Protein 4YOS (pdb70)

Secondary structure (DSSP, 8-state):
---HHHHHHHHHHTT--SS--HHHHHHHHTSSS-THHHHHHHHHHHHHHHHHHHTS--SSS----HHHHHHHHHHHHHHHHHHHHHHHHTSHHHHTT---HHHHT-HHHHHHHHHHHHHHHHHHTT-SS-TTHHHHHTT--HHHHTHHHHHHHHH-TTS-HHHHHHHHHHHHHHHHTGGGSTT-HHHHHHHHTTT----HHHHH---SHHHHHHHHHHHHHHHHHHGGGGTS---TTHHHHHHHHHHHHHHH-GGGGTTS-HHHHHHHHHHHHHHTSSS----THHHHHHTTSTT--HHHHHSEE-----EE-HHHHIIIIIHHHHHHHHHTT---PPP-/-------PPP--

GO terms:
  GO:1990841 promoter-specific chromatin binding (F, IDA)
  GO:0010629 negative regulation of gene expression (P, IMP)
  GO:0005515 protein binding (F, IPI)
  GO:0005654 nucleoplasm (C, TAS)
  GO:2000773 negative regulation of cellular senescence (P, IMP)
  GO:0005654 nucleoplasm (C, IDA)
  GO:0043550 regulation of lipid kinase activity (P, IDA)

Solvent-accessible surface area: 18068 Å² total

Sequence (352 aa):
EFTQSVSRLQSIVAGLKNAPSDQLINIFESCVRNPVENIMKILKGIGETFCQHYTQSTDEQPGSHIDFAVNRLKLAEILYYKILETVMVQETRRLHGMDMSVLLEQDIFHRSLMACCLEIVLFAYSSPRTFPWIIEVLNLQPFYFYKVIEVVIRSEEGLSRDMVKHLNSIEEQILESLAWSHDSALWEALQVSANKVPTCEEVIFRTGSLALFYRKVYHLASVRLRDLCLKLDVSNELRRKIWTCFEFTLVHCPDLMKDRHLDQLLLCAFYIMAKVTKEERTFQEIMKSYRNQPQANSHVYRSVLLKSEERGDLIKFYNTIYVGRVKSFALKYDPLSPFPSLLSFEKLDRAP

Organism: Homo sapiens (NCBI:txid9606)

Nearest PDB structures (foldseek):
  4yos-assembly1_A  TM=1.003E+00  e=3.847E-49  Homo sapiens
  4yoo-assembly1_A  TM=9.916E-01  e=2.872E-44  Homo sapiens
  7smc-assembly1_A  TM=9.946E-01  e=5.292E-44  Homo sapiens
  7smc-assembly2_C  TM=9.948E-01  e=4.119E-43  Homo sapiens
  3pom-assembly1_A  TM=9.099E-01  e=8.186E-21  Homo sapiens

CATH classification: 1.10.472.10 (+1 more: 1.10.472.10)

Structure (mmCIF, N/CA/C/O backbone):
data_4YOS
#
_entry.id   4YOS
#
_cell.length_a   75.430
_cell.length_b   101.060
_cell.length_c   140.685
_cell.angle_alpha   90.00
_cell.angle_beta   90.00
_cell.angle_gamma   90.00
#
_symmetry.space_group_name_H-M   'C 2 2 21'
#
loop_
_entity.id
_entity.type
_entity.pdbx_description
1 polymer 'Retinoblastoma-like protein 1,Retinoblastoma-like protein 1'
2 polymer 'Protein lin-52 homolog'
3 non-polymer 'SULFATE ION'
4 non-polymer 1,2-ETHANEDIOL
5 water water
#
loop_
_atom_site.group_PDB
_atom_site.id
_atom_site.type_symbol
_atom_site.label_atom_id
_atom_site.label_alt_id
_atom_site.label_comp_id
_atom_site.label_asym_id
_atom_site.label_entity_id
_atom_site.label_seq_id
_atom_site.pdbx_PDB_ins_code
_atom_site.Cartn_x
_atom_site.Cartn_y
_atom_site.Cartn_z
_atom_site.occupancy
_atom_site.B_iso_or_equiv
_atom_site.auth_seq_id
_atom_site.auth_comp_id
_atom_site.auth_asym_id
_atom_site.auth_atom_id
_atom_site.pdbx_PDB_model_num
ATOM 1 N N . GLU A 1 2 ? 19.774 144.235 -1.225 1.00 77.87 389 GLU A N 1
ATOM 2 C CA . GLU A 1 2 ? 18.435 143.719 -1.482 1.00 77.92 389 GLU A CA 1
ATOM 3 C C . GLU A 1 2 ? 18.441 142.188 -1.506 1.00 64.33 389 GLU A C 1
ATOM 4 O O . GLU A 1 2 ? 17.400 141.557 -1.645 1.00 62.69 389 GLU A O 1
ATOM 10 N N . PHE A 1 3 ? 19.626 141.599 -1.389 1.00 59.06 390 PHE A N 1
ATOM 11 C CA . PHE A 1 3 ? 19.750 140.158 -1.224 1.00 52.45 390 PHE A CA 1
ATOM 12 C C . PHE A 1 3 ? 19.510 139.770 0.229 1.00 53.93 390 PHE A C 1
ATOM 13 O O . PHE A 1 3 ? 19.706 140.584 1.132 1.00 61.70 390 PHE A O 1
ATOM 21 N N . THR A 1 4 ? 19.075 138.534 0.456 1.00 46.24 391 THR A N 1
ATOM 22 C CA . THR A 1 4 ? 18.932 138.029 1.816 1.00 46.39 391 THR A CA 1
ATOM 23 C C . THR A 1 4 ? 20.315 137.862 2.435 1.00 53.03 391 THR A C 1
ATOM 24 O O . THR A 1 4 ? 21.309 137.739 1.716 1.00 43.91 391 THR A O 1
ATOM 28 N N . GLN A 1 5 ? 20.377 137.864 3.765 1.00 56.36 392 GLN A N 1
ATOM 29 C CA . GLN A 1 5 ? 21.654 137.747 4.468 1.00 50.50 392 GLN A CA 1
ATOM 30 C C . GLN A 1 5 ? 22.422 136.501 4.054 1.00 49.66 392 GLN A C 1
ATOM 31 O O . GLN A 1 5 ? 23.625 136.566 3.802 1.00 54.80 392 GLN A O 1
ATOM 37 N N . SER A 1 6 ? 21.731 135.370 3.971 1.00 41.55 393 SER A N 1
ATOM 38 C CA . SER A 1 6 ? 22.395 134.124 3.610 1.00 39.73 393 SER A CA 1
ATOM 39 C C . SER A 1 6 ? 22.894 134.155 2.170 1.00 39.86 393 SER A C 1
ATOM 40 O O . SER A 1 6 ? 23.950 133.609 1.865 1.00 36.45 393 SER A O 1
ATOM 43 N N . VAL A 1 7 ? 22.144 134.797 1.281 1.00 44.11 394 VAL A N 1
ATOM 44 C CA . VAL A 1 7 ? 22.567 134.841 -0.113 1.00 44.37 394 VAL A CA 1
ATOM 45 C C . VAL A 1 7 ? 23.696 135.853 -0.270 1.00 47.71 394 VAL A C 1
ATOM 46 O O . VAL A 1 7 ? 24.646 135.620 -1.013 1.00 36.69 394 VAL A O 1
ATOM 50 N N . SER A 1 8 ? 23.604 136.964 0.452 1.00 47.54 395 SER A N 1
ATOM 51 C CA . SER A 1 8 ? 24.675 137.948 0.452 1.00 43.94 395 SER A CA 1
ATOM 52 C C . SER A 1 8 ? 25.968 137.328 0.977 1.00 47.10 395 SER A C 1
ATOM 53 O O . SER A 1 8 ? 27.031 137.489 0.379 1.00 39.76 395 SER A O 1
ATOM 56 N N . ARG A 1 9 ? 25.864 136.604 2.089 1.00 45.22 396 ARG A N 1
ATOM 57 C CA . ARG A 1 9 ? 27.018 135.956 2.688 1.00 38.68 396 ARG A CA 1
ATOM 58 C C . ARG A 1 9 ? 27.662 134.984 1.709 1.00 46.43 396 ARG A C 1
ATOM 59 O O . ARG A 1 9 ? 28.884 134.855 1.657 1.00 46.95 396 ARG A O 1
ATOM 67 N N . LEU A 1 10 ? 26.830 134.316 0.922 1.00 35.19 397 LEU A N 1
ATOM 68 C CA . LEU A 1 10 ? 27.321 133.360 -0.055 1.00 35.39 397 LEU A CA 1
ATOM 69 C C . LEU A 1 10 ? 28.080 134.075 -1.165 1.00 38.45 397 LEU A C 1
ATOM 70 O O . LEU A 1 10 ? 29.054 133.542 -1.703 1.00 41.49 397 LEU A O 1
ATOM 75 N N . GLN A 1 11 ? 27.628 135.280 -1.500 1.00 40.69 398 GLN A N 1
ATOM 76 C CA . GLN A 1 11 ? 28.300 136.116 -2.488 1.00 42.10 398 GLN A CA 1
ATOM 77 C C . GLN A 1 11 ? 29.710 136.492 -2.037 1.00 48.80 398 GLN A C 1
ATOM 78 O O . GLN A 1 11 ? 30.660 136.410 -2.816 1.00 48.13 398 GLN A O 1
ATOM 84 N N . SER A 1 12 ? 29.827 136.933 -0.785 1.00 49.86 399 SER A N 1
ATOM 85 C CA . SER A 1 12 ? 31.106 137.353 -0.224 1.00 48.58 399 SER A CA 1
ATOM 86 C C . SER A 1 12 ? 32.080 136.191 -0.168 1.00 47.24 399 SER A C 1
ATOM 87 O O . SER A 1 12 ? 33.286 136.379 -0.293 1.00 51.27 399 SER A O 1
ATOM 90 N N . ILE A 1 13 ? 31.550 134.988 0.017 1.00 42.76 400 ILE A N 1
ATOM 91 C CA . ILE A 1 13 ? 32.394 133.814 0.163 1.00 39.63 400 ILE A CA 1
ATOM 92 C C . ILE A 1 13 ? 33.021 133.399 -1.166 1.00 44.07 400 ILE A C 1
ATOM 93 O O . ILE A 1 13 ? 34.220 133.132 -1.238 1.00 44.03 400 ILE A O 1
ATOM 98 N N . VAL A 1 14 ? 32.217 133.360 -2.222 1.00 41.34 401 VAL A N 1
ATOM 99 C CA . VAL A 1 14 ? 32.705 132.881 -3.513 1.00 38.44 401 VAL A CA 1
ATOM 100 C C . VAL A 1 14 ? 33.274 134.000 -4.383 1.00 43.18 401 VAL A C 1
ATOM 101 O O . VAL A 1 14 ? 33.687 133.752 -5.514 1.00 45.42 401 VAL A O 1
ATOM 105 N N . ALA A 1 15 ? 33.288 135.225 -3.857 1.00 40.79 402 ALA A N 1
ATOM 106 C CA . ALA A 1 15 ? 33.684 136.399 -4.630 1.00 36.53 402 ALA A CA 1
ATOM 107 C C . ALA A 1 15 ? 35.113 136.277 -5.164 1.00 57.85 402 ALA A C 1
ATOM 108 O O . ALA A 1 15 ? 36.055 136.024 -4.410 1.00 46.50 402 ALA A O 1
ATOM 110 N N . GLY A 1 16 ? 35.261 136.460 -6.472 1.00 51.70 403 GLY A N 1
ATOM 111 C CA . GLY A 1 16 ? 36.556 136.374 -7.117 1.00 40.95 403 GLY A CA 1
ATOM 112 C C . GLY A 1 16 ? 37.061 134.957 -7.345 1.00 48.86 403 GLY A C 1
ATOM 113 O O . GLY A 1 16 ? 38.127 134.771 -7.928 1.00 47.62 403 GLY A O 1
ATOM 114 N N . LEU A 1 17 ? 36.305 133.957 -6.894 1.00 47.38 404 LEU A N 1
ATOM 115 C CA . LEU A 1 17 ? 36.707 132.565 -7.087 1.00 45.96 404 LEU A CA 1
ATOM 116 C C . LEU A 1 17 ? 36.044 131.946 -8.307 1.00 50.06 404 LEU A C 1
ATOM 117 O O . LEU A 1 17 ? 35.167 132.548 -8.914 1.00 55.29 404 LEU A O 1
ATOM 122 N N . LYS A 1 18 ? 36.436 130.722 -8.639 1.00 52.30 405 LYS A N 1
ATOM 123 C CA . LYS A 1 18 ? 35.908 130.063 -9.825 1.00 51.91 405 LYS A CA 1
ATOM 124 C C . LYS A 1 18 ? 35.640 128.589 -9.595 1.00 46.21 405 LYS A C 1
ATOM 125 O O . LYS A 1 18 ? 36.077 128.011 -8.598 1.00 45.56 405 LYS A O 1
ATOM 131 N N . ASN A 1 19 ? 34.937 127.986 -10.550 1.00 43.07 406 ASN A N 1
ATOM 132 C CA . ASN A 1 19 ? 34.418 126.625 -10.418 1.00 58.69 406 ASN A CA 1
ATOM 133 C C . ASN A 1 19 ? 35.458 125.608 -10.870 1.00 55.39 406 ASN A C 1
ATOM 134 O O . ASN A 1 19 ? 35.148 124.447 -11.126 1.00 63.76 406 ASN A O 1
ATOM 139 N N . ALA A 1 20 ? 36.680 126.095 -11.033 1.00 48.05 407 ALA A N 1
ATOM 140 C CA . ALA A 1 20 ? 37.848 125.265 -11.290 1.00 44.60 407 ALA A CA 1
ATOM 141 C C . ALA A 1 20 ? 38.785 125.321 -10.076 1.00 44.75 407 ALA A C 1
ATOM 142 O O . ALA A 1 20 ? 38.692 126.235 -9.258 1.00 43.25 407 ALA A O 1
ATOM 144 N N . PRO A 1 21 ? 39.649 124.309 -9.912 1.00 44.53 408 PRO A N 1
ATOM 145 C CA . PRO A 1 21 ? 40.616 124.389 -8.812 1.00 40.11 408 PRO A CA 1
ATOM 146 C C . PRO A 1 21 ? 41.601 125.540 -9.008 1.00 39.96 408 PRO A C 1
ATOM 147 O O . PRO A 1 21 ? 41.986 125.812 -10.141 1.00 33.49 408 PRO A O 1
ATOM 151 N N . SER A 1 22 ? 41.999 126.203 -7.926 1.00 35.54 409 SER A N 1
ATOM 152 C CA . SER A 1 22 ? 42.962 127.294 -8.019 1.00 44.78 409 SER A CA 1
ATOM 153 C C . SER A 1 22 ? 44.367 126.776 -8.314 1.00 42.81 409 SER A C 1
ATOM 154 O O . SER A 1 22 ? 44.603 125.570 -8.340 1.00 36.94 409 SER A O 1
ATOM 157 N N . ASP A 1 23 ? 45.303 127.697 -8.500 1.00 41.16 410 ASP A N 1
ATOM 158 C CA . ASP A 1 23 ? 46.676 127.332 -8.815 1.00 42.62 410 ASP A CA 1
ATOM 159 C C . ASP A 1 23 ? 47.348 126.622 -7.640 1.00 47.39 410 ASP A C 1
ATOM 160 O O . ASP A 1 23 ? 48.165 125.723 -7.837 1.00 44.47 410 ASP A O 1
ATOM 165 N N . GLN A 1 24 ? 46.995 127.018 -6.420 1.00 34.02 411 GLN A N 1
ATOM 166 C CA . GLN A 1 24 ? 47.532 126.366 -5.233 1.00 40.86 411 GLN A CA 1
ATOM 167 C C . GLN A 1 24 ? 47.023 124.933 -5.130 1.00 44.71 411 GLN A C 1
ATOM 168 O O . GLN A 1 24 ? 47.785 124.020 -4.809 1.00 49.46 411 GLN A O 1
ATOM 174 N N . LEU A 1 25 ? 45.733 124.742 -5.405 1.00 37.87 412 LEU A N 1
ATOM 175 C CA . LEU A 1 25 ? 45.127 123.419 -5.345 1.00 34.76 412 LEU A CA 1
ATOM 176 C C . LEU A 1 25 ? 45.732 122.499 -6.403 1.00 29.81 412 LEU A C 1
ATOM 177 O O . LEU A 1 25 ? 46.034 121.335 -6.132 1.00 43.29 412 LEU A O 1
ATOM 182 N N . ILE A 1 26 ? 45.900 123.029 -7.609 1.00 40.81 413 ILE A N 1
ATOM 183 C CA . ILE A 1 26 ? 46.524 122.291 -8.700 1.00 42.75 413 ILE A CA 1
ATOM 184 C C . ILE A 1 26 ? 47.941 121.838 -8.330 1.00 50.20 413 ILE A C 1
ATOM 185 O O . ILE A 1 26 ? 48.327 120.695 -8.610 1.00 47.57 413 ILE A O 1
ATOM 190 N N . ASN A 1 27 ? 48.704 122.723 -7.691 1.00 45.31 414 ASN A N 1
ATOM 191 C CA . ASN A 1 27 ? 50.036 122.362 -7.215 1.00 49.04 414 ASN A CA 1
ATOM 192 C C . ASN A 1 27 ? 49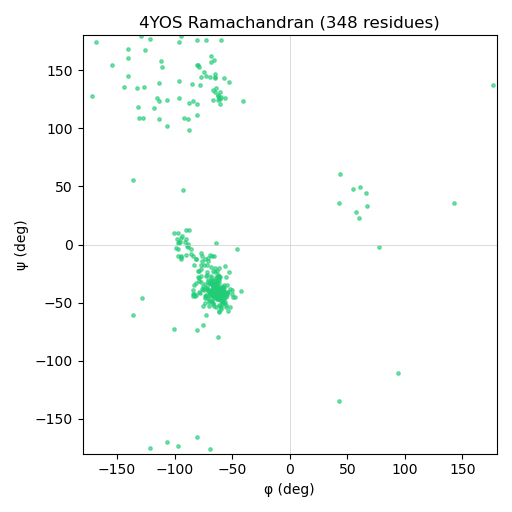.959 121.219 -6.216 1.00 43.74 414 ASN A C 1
ATOM 193 O O . ASN A 1 27 ? 50.812 120.333 -6.201 1.00 40.28 414 ASN A O 1
ATOM 198 N N . ILE A 1 28 ? 48.924 121.241 -5.384 1.00 33.16 415 ILE A N 1
ATOM 199 C CA . ILE A 1 28 ? 48.777 120.213 -4.371 1.00 39.08 415 ILE A CA 1
ATOM 200 C C . ILE A 1 28 ? 48.359 118.894 -5.027 1.00 42.95 415 ILE A C 1
ATOM 201 O O . ILE A 1 28 ? 48.843 117.826 -4.647 1.00 42.61 415 ILE A O 1
ATOM 206 N N . PHE A 1 29 ? 47.505 118.978 -6.045 1.00 33.05 416 PHE A N 1
ATOM 207 C CA . PHE A 1 29 ? 47.137 117.803 -6.833 1.00 33.73 416 PHE A CA 1
ATOM 208 C C . PHE A 1 29 ? 48.367 117.196 -7.514 1.00 42.51 416 PHE A C 1
ATOM 209 O O . PHE A 1 29 ? 48.559 115.981 -7.507 1.00 43.10 416 PHE A O 1
ATOM 217 N N . GLU A 1 30 ? 49.202 118.049 -8.097 1.00 48.54 417 GLU A N 1
ATOM 218 C CA . GLU A 1 30 ? 50.330 117.576 -8.895 1.00 48.04 417 GLU A CA 1
ATOM 219 C C . GLU A 1 30 ? 51.488 117.062 -8.045 1.00 43.08 417 GLU A C 1
ATOM 220 O O . GLU A 1 30 ? 52.364 116.379 -8.553 1.00 48.03 417 GLU A O 1
ATOM 226 N N . SER A 1 31 ? 51.475 117.366 -6.752 1.00 43.59 418 SER A N 1
ATOM 227 C CA . SER A 1 31 ? 52.496 116.862 -5.835 1.00 44.13 418 SER A CA 1
ATOM 228 C C . SER A 1 31 ? 52.183 115.435 -5.394 1.00 51.25 418 SER A C 1
ATOM 229 O O . SER A 1 31 ? 53.023 114.758 -4.808 1.00 64.57 418 SER A O 1
ATOM 232 N N . CYS A 1 32 ? 50.963 114.991 -5.674 1.00 50.74 419 CYS A N 1
ATOM 233 C CA . CYS A 1 32 ? 50.540 113.630 -5.380 1.00 42.38 419 CYS A CA 1
ATOM 234 C C . CYS A 1 32 ? 51.089 112.655 -6.411 1.00 45.94 419 CYS A C 1
ATOM 235 O O . CYS A 1 32 ? 51.080 112.940 -7.611 1.00 47.89 419 CYS A O 1
ATOM 238 N N . VAL A 1 33 ? 51.571 111.508 -5.938 1.00 46.32 420 VAL A N 1
ATOM 239 C CA . VAL A 1 33 ? 52.009 110.431 -6.820 1.00 45.83 420 VAL A CA 1
ATOM 240 C C . VAL A 1 33 ? 50.847 110.022 -7.724 1.00 48.62 420 VAL A C 1
ATOM 241 O O . VAL A 1 33 ? 51.028 109.750 -8.912 1.00 46.12 420 VAL A O 1
ATOM 245 N N . ARG A 1 34 ? 49.645 110.005 -7.159 1.00 48.46 421 ARG A N 1
ATOM 246 C CA . ARG A 1 34 ? 48.452 109.785 -7.960 1.00 47.69 421 ARG A CA 1
ATOM 247 C C . ARG A 1 34 ? 47.611 111.055 -7.960 1.00 46.32 421 ARG A C 1
ATOM 248 O O . ARG A 1 34 ? 46.985 111.403 -6.957 1.00 46.35 421 ARG A O 1
ATOM 256 N N . ASN A 1 35 ? 47.599 111.735 -9.104 1.00 41.20 422 ASN A N 1
ATOM 257 C CA . ASN A 1 35 ? 46.934 113.027 -9.238 1.00 40.23 422 ASN A CA 1
ATOM 258 C C . ASN A 1 35 ? 45.426 112.851 -9.434 1.00 35.60 422 ASN A C 1
ATOM 259 O O . ASN A 1 35 ? 44.987 112.375 -10.476 1.00 36.13 422 ASN A O 1
ATOM 264 N N . PRO A 1 36 ? 44.635 113.252 -8.422 1.00 39.52 423 PRO A N 1
ATOM 265 C CA . PRO A 1 36 ? 43.177 113.095 -8.304 1.00 38.89 423 PRO A CA 1
ATOM 266 C C . PRO A 1 36 ? 42.339 113.968 -9.249 1.00 42.62 423 PRO A C 1
ATOM 267 O O . PRO A 1 36 ? 41.124 113.767 -9.312 1.00 44.19 423 PRO A O 1
ATOM 271 N N . VAL A 1 37 ? 42.957 114.948 -9.907 1.00 37.50 424 VAL A N 1
ATOM 272 C CA . VAL A 1 37 ? 42.220 116.035 -10.560 1.00 38.71 424 VAL A CA 1
ATOM 273 C C . VAL A 1 37 ? 41.206 115.567 -11.608 1.00 43.25 424 VAL A C 1
ATOM 274 O O . VAL A 1 37 ? 40.097 116.092 -11.674 1.00 43.32 424 VAL A O 1
ATOM 278 N N . GLU A 1 38 ? 41.565 114.570 -12.406 1.00 32.19 425 GLU A N 1
ATOM 279 C CA . GLU A 1 38 ? 40.669 114.101 -13.455 1.00 43.24 425 GLU A CA 1
ATOM 280 C C . GLU A 1 38 ? 39.518 113.269 -12.890 1.00 42.30 425 GLU A C 1
ATOM 281 O O . GLU A 1 38 ? 38.402 113.323 -13.405 1.00 38.53 425 GLU A O 1
ATOM 287 N N . ASN A 1 39 ? 39.797 112.490 -11.847 1.00 34.86 426 ASN A N 1
ATOM 288 C CA . ASN A 1 39 ? 38.754 111.723 -11.174 1.00 35.17 426 ASN A CA 1
ATOM 289 C C . ASN A 1 39 ? 37.800 112.631 -10.404 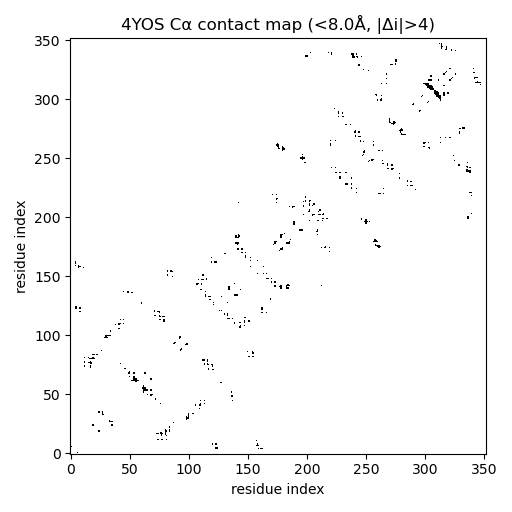1.00 33.58 426 ASN A C 1
ATOM 290 O O . ASN A 1 39 ? 36.605 112.351 -10.303 1.00 36.12 426 ASN A O 1
ATOM 295 N N . ILE A 1 40 ? 38.338 113.717 -9.866 1.00 27.92 427 ILE A N 1
ATOM 296 C CA . ILE A 1 40 ? 37.533 114.710 -9.169 1.00 27.59 427 ILE A CA 1
ATOM 297 C C . ILE A 1 40 ? 36.592 115.409 -10.147 1.00 36.86 427 ILE A C 1
ATOM 298 O O . ILE A 1 40 ? 35.447 115.713 -9.809 1.00 46.56 427 ILE A O 1
ATOM 303 N N . MET A 1 41 ? 37.062 115.639 -11.369 1.00 36.97 428 MET A N 1
ATOM 304 C CA . MET A 1 41 ? 36.216 116.265 -12.378 1.00 42.13 428 MET A CA 1
ATOM 305 C C . MET A 1 41 ? 35.110 115.322 -12.864 1.00 46.94 428 MET A C 1
ATOM 306 O O . MET A 1 41 ? 33.977 115.759 -13.103 1.00 40.73 428 MET A O 1
ATOM 311 N N . LYS A 1 42 ? 35.436 114.039 -13.008 1.00 43.37 429 LYS A N 1
ATOM 312 C CA . LYS A 1 42 ? 34.434 113.036 -13.360 1.00 42.86 429 LYS A CA 1
ATOM 313 C C . LYS A 1 42 ? 33.294 113.008 -12.330 1.00 38.22 429 LYS A C 1
ATOM 314 O O . LYS A 1 42 ? 32.121 112.932 -12.691 1.00 30.27 429 LYS A O 1
ATOM 320 N N . ILE A 1 43 ? 33.650 113.085 -11.051 1.00 31.23 430 ILE A N 1
ATOM 321 C CA . ILE A 1 43 ? 32.671 113.021 -9.977 1.00 34.72 430 ILE A CA 1
ATOM 322 C C . ILE A 1 43 ?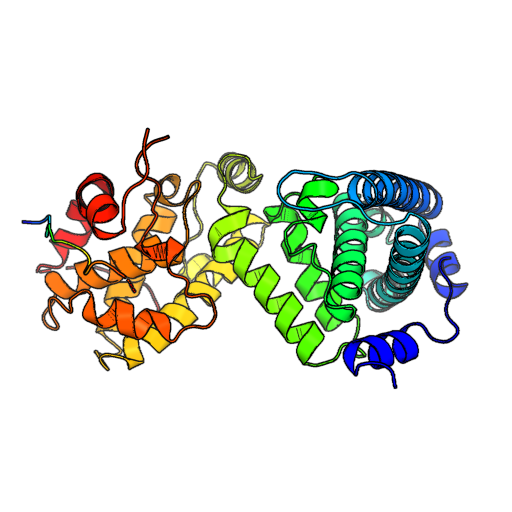 31.751 114.247 -9.981 1.00 40.31 430 ILE A C 1
ATOM 323 O O . ILE A 1 43 ? 30.527 114.111 -9.850 1.00 35.94 430 ILE A O 1
ATOM 328 N N . LEU A 1 44 ? 32.328 115.435 -10.151 1.00 30.19 431 LEU A N 1
ATOM 329 C CA . LEU A 1 44 ? 31.530 116.665 -10.203 1.00 32.06 431 LEU A CA 1
ATOM 330 C C . LEU A 1 44 ? 30.635 116.705 -11.439 1.00 37.53 431 LEU A C 1
ATOM 331 O O . LEU A 1 44 ? 29.500 117.171 -11.376 1.00 31.86 431 LEU A O 1
ATOM 336 N N . LYS A 1 45 ? 31.148 116.210 -12.560 1.00 28.20 432 LYS A N 1
ATOM 337 C CA . LYS A 1 45 ? 30.351 116.123 -13.771 1.00 32.98 432 LYS A CA 1
ATOM 338 C C . LYS A 1 45 ? 29.200 115.114 -13.599 1.00 42.25 432 LYS A C 1
ATOM 339 O O . LYS A 1 45 ? 28.083 115.348 -14.066 1.00 40.97 432 LYS A O 1
ATOM 345 N N . GLY A 1 46 ? 29.474 114.003 -12.919 1.00 37.89 433 GLY A N 1
ATOM 346 C CA . GLY A 1 46 ? 28.455 113.004 -12.642 1.00 35.08 433 GLY A CA 1
ATOM 347 C C . GLY A 1 46 ? 27.382 113.537 -11.710 1.00 29.44 433 GLY A C 1
ATOM 348 O O . GLY A 1 46 ? 26.194 113.475 -12.015 1.00 30.30 433 GLY A O 1
ATOM 349 N N . ILE A 1 47 ? 27.810 114.070 -10.572 1.00 28.67 434 ILE A N 1
ATOM 350 C CA . ILE A 1 47 ? 26.908 114.716 -9.622 1.00 32.74 434 ILE A CA 1
ATOM 351 C C . ILE A 1 47 ? 26.119 115.857 -10.273 1.00 34.72 434 ILE A C 1
ATOM 352 O O . ILE A 1 47 ? 24.916 115.998 -10.054 1.00 38.63 434 ILE A O 1
ATOM 357 N N . GLY A 1 48 ? 26.800 116.653 -11.089 1.00 37.99 435 GLY A N 1
ATOM 358 C CA . GLY A 1 48 ? 26.176 117.775 -11.769 1.00 30.28 435 GLY A CA 1
ATOM 359 C C . GLY A 1 48 ? 25.047 117.364 -12.697 1.00 37.48 435 GLY A C 1
ATOM 360 O O . GLY A 1 48 ? 23.972 117.974 -12.697 1.00 39.59 435 GLY A O 1
ATOM 361 N N . GLU A 1 49 ? 25.279 116.325 -13.490 1.00 34.99 436 GLU A N 1
ATOM 362 C CA . GLU A 1 49 ? 24.248 115.847 -14.405 1.00 42.49 436 GLU A CA 1
ATOM 363 C C . GLU A 1 49 ? 23.055 115.251 -13.652 1.00 36.74 436 GLU A C 1
ATOM 364 O O . GLU A 1 49 ? 21.902 115.519 -13.981 1.00 36.07 436 GLU A O 1
ATOM 370 N N . THR A 1 50 ? 23.338 114.444 -12.639 1.00 31.89 437 THR A N 1
ATOM 371 C CA . THR A 1 50 ? 22.280 113.810 -11.868 1.00 41.00 437 THR A CA 1
ATOM 372 C C . THR A 1 50 ? 21.437 114.874 -11.155 1.00 36.45 437 THR A C 1
ATOM 373 O O . THR A 1 50 ? 20.214 114.772 -11.111 1.00 37.71 437 THR A O 1
ATOM 377 N N . PHE A 1 51 ? 22.101 115.896 -10.618 1.00 35.10 438 PHE A N 1
ATOM 378 C CA . PHE A 1 51 ? 21.424 116.987 -9.924 1.00 34.85 438 PHE A CA 1
ATOM 379 C C . PHE A 1 51 ? 20.454 117.716 -10.851 1.00 38.58 438 PHE A C 1
ATOM 380 O O . PHE A 1 51 ? 19.279 117.875 -10.526 1.00 39.37 438 PHE A O 1
ATOM 388 N N . CYS A 1 52 ? 20.952 118.154 -12.004 1.00 42.05 439 CYS A N 1
ATOM 389 C CA . CYS A 1 52 ? 20.130 118.869 -12.972 1.00 44.28 439 CYS A CA 1
ATOM 390 C C . CYS A 1 52 ? 18.937 118.030 -13.443 1.00 48.27 439 CYS A C 1
ATOM 391 O O . CYS A 1 52 ? 17.835 118.554 -13.621 1.00 44.33 439 CYS A O 1
ATOM 394 N N . GLN A 1 53 ? 19.157 116.730 -13.627 1.00 44.08 440 GLN A N 1
ATOM 395 C CA . GLN A 1 53 ? 18.088 115.819 -14.045 1.00 46.87 440 GLN A CA 1
ATOM 396 C C . GLN A 1 53 ? 16.945 115.759 -13.034 1.00 43.14 440 GLN A C 1
ATOM 397 O O . GLN A 1 53 ? 15.778 115.807 -13.409 1.00 44.15 440 GLN A O 1
ATOM 403 N N . HIS A 1 54 ? 17.285 115.655 -11.754 1.00 41.81 441 HIS A N 1
ATOM 404 C CA . HIS A 1 54 ? 16.280 115.593 -10.698 1.00 41.10 441 HIS A CA 1
ATOM 405 C C . HIS A 1 54 ? 15.657 116.956 -10.431 1.00 39.97 441 HIS A C 1
ATOM 406 O O . HIS A 1 54 ? 14.447 117.066 -10.175 1.00 36.74 441 HIS A O 1
ATOM 413 N N . TYR A 1 55 ? 16.490 117.989 -10.489 1.00 33.85 442 TYR A N 1
ATOM 414 C CA . TYR A 1 55 ? 16.038 119.364 -10.318 1.00 40.98 442 TYR A CA 1
ATOM 415 C C . TYR A 1 55 ? 14.952 119.716 -11.339 1.00 42.02 442 TYR A C 1
ATOM 416 O O . TYR A 1 55 ? 13.919 120.277 -10.980 1.00 40.62 442 TYR A O 1
ATOM 425 N N . THR A 1 56 ? 15.172 119.351 -12.600 1.00 46.44 443 THR A N 1
ATOM 426 C CA . THR A 1 56 ? 14.277 119.759 -13.687 1.00 49.80 443 THR A CA 1
ATOM 427 C C . THR A 1 56 ? 13.107 118.807 -13.954 1.00 54.06 443 THR A C 1
ATOM 428 O O . THR A 1 56 ? 12.283 119.068 -14.834 1.00 58.32 443 THR A O 1
ATOM 432 N N . GLN A 1 57 ? 13.027 117.709 -13.211 1.00 55.75 444 GLN A N 1
ATOM 433 C CA . GLN A 1 57 ? 11.945 116.747 -13.423 1.00 56.51 444 GLN A CA 1
ATOM 434 C C . GLN A 1 57 ? 11.015 116.641 -12.219 1.00 52.31 444 GLN A C 1
ATOM 435 O O . GLN A 1 57 ? 11.447 116.377 -11.098 1.00 50.49 444 GLN A O 1
ATOM 441 N N . SER A 1 58 ? 9.726 116.825 -12.480 1.00 49.50 445 SER A N 1
ATOM 442 C CA . SER A 1 58 ? 8.707 116.894 -11.442 1.00 51.94 445 SER A CA 1
ATOM 443 C C . SER A 1 58 ? 8.365 115.546 -10.817 1.00 56.93 445 SER A C 1
ATOM 444 O O . SER A 1 58 ? 8.429 114.508 -11.472 1.00 61.40 445 SER A O 1
ATOM 447 N N . THR A 1 59 ? 8.003 115.581 -9.539 1.00 58.14 446 THR A N 1
ATOM 448 C CA . THR A 1 59 ? 7.419 114.434 -8.856 1.00 62.91 446 THR A CA 1
ATOM 449 C C . THR A 1 59 ? 6.139 114.890 -8.156 1.00 66.08 446 THR A C 1
ATOM 450 O O . THR A 1 59 ? 5.773 116.064 -8.232 1.00 65.82 446 THR A O 1
ATOM 454 N N . ASP A 1 60 ? 5.456 113.967 -7.484 1.00 63.15 447 ASP A N 1
ATOM 455 C CA . ASP A 1 60 ? 4.269 114.325 -6.714 1.00 68.66 447 ASP A CA 1
ATOM 456 C C . ASP A 1 60 ? 4.635 115.306 -5.611 1.00 67.36 447 ASP A C 1
ATOM 457 O O . ASP A 1 60 ? 3.955 116.309 -5.405 1.00 69.49 447 ASP A O 1
ATOM 462 N N . GLU A 1 61 ? 5.724 115.010 -4.910 1.00 69.94 448 GLU A N 1
ATOM 463 C CA . GLU A 1 61 ? 6.156 115.838 -3.794 1.00 68.37 448 GLU A CA 1
ATOM 464 C C . GLU A 1 61 ? 6.760 117.158 -4.268 1.00 67.86 448 GLU A C 1
ATOM 465 O O . GLU A 1 61 ? 6.376 118.228 -3.798 1.00 80.87 448 GLU A O 1
ATOM 471 N N . GLN A 1 62 ? 7.705 117.076 -5.199 1.00 67.26 449 GLN A N 1
ATOM 472 C CA . GLN A 1 62 ? 8.434 118.254 -5.663 1.00 65.02 449 GLN A CA 1
ATOM 473 C C . GLN A 1 62 ? 8.226 118.550 -7.151 1.00 60.30 449 GLN A C 1
ATOM 474 O O . GLN A 1 62 ? 8.569 117.734 -8.006 1.00 62.90 449 GLN A O 1
ATOM 480 N N . PRO A 1 63 ? 7.645 119.714 -7.464 1.00 56.61 450 PRO A N 1
ATOM 481 C CA . PRO A 1 63 ? 7.600 120.175 -8.858 1.00 59.91 450 PRO A CA 1
ATOM 482 C C . PRO A 1 63 ? 9.008 120.452 -9.406 1.00 57.90 450 PRO A C 1
ATOM 483 O O . PRO A 1 63 ? 9.873 120.914 -8.661 1.00 53.83 450 PRO A O 1
ATOM 487 N N . GLY A 1 64 ? 9.228 120.168 -10.687 1.00 54.93 451 GLY A N 1
ATOM 488 C CA . GLY A 1 64 ? 10.519 120.406 -11.312 1.00 53.48 451 GLY A CA 1
ATOM 489 C C . GLY A 1 64 ? 10.708 121.871 -11.661 1.00 51.51 451 GLY A C 1
ATOM 490 O O . GLY A 1 64 ? 9.739 122.591 -11.894 1.00 57.08 451 GLY A O 1
ATOM 491 N N . SER A 1 65 ? 11.954 122.323 -11.696 1.00 51.32 452 SER A N 1
ATOM 492 C CA . SER A 1 65 ? 12.221 123.729 -11.972 1.00 49.90 452 SER A CA 1
ATOM 493 C C . SER A 1 65 ? 13.101 123.916 -13.205 1.00 52.31 452 SER A C 1
ATOM 494 O O . SER A 1 65 ? 13.565 122.945 -13.802 1.00 53.04 452 SER A O 1
ATOM 497 N N . HIS A 1 66 ? 13.342 125.170 -13.571 1.00 54.28 453 HIS A N 1
ATOM 498 C CA . HIS A 1 66 ? 14.014 125.476 -14.828 1.00 54.78 453 HIS A CA 1
ATOM 499 C C . HIS A 1 66 ? 15.501 125.136 -14.781 1.00 49.95 453 HIS A C 1
ATOM 500 O O . HIS A 1 66 ? 16.150 125.280 -13.746 1.00 54.75 453 HIS A O 1
ATOM 507 N N . ILE A 1 67 ? 16.028 124.691 -15.919 1.00 48.61 454 ILE A N 1
ATOM 508 C CA . ILE A 1 67 ? 17.417 124.259 -16.035 1.00 50.69 454 ILE A CA 1
ATOM 509 C C . ILE A 1 67 ? 18.408 125.401 -15.780 1.00 50.97 454 ILE A C 1
ATOM 510 O O . ILE A 1 67 ? 19.517 125.171 -15.294 1.00 48.52 454 ILE A O 1
ATOM 515 N N . ASP A 1 68 ? 17.996 126.627 -16.091 1.00 51.96 455 ASP A N 1
ATOM 516 C CA . ASP A 1 68 ? 18.837 127.801 -15.892 1.00 49.47 455 ASP A CA 1
ATOM 517 C C . ASP A 1 68 ? 19.170 128.007 -14.420 1.00 54.16 455 ASP A C 1
ATOM 518 O O . ASP A 1 68 ? 20.314 128.314 -14.071 1.00 62.37 455 ASP A O 1
ATOM 523 N N . PHE A 1 69 ? 18.175 127.837 -13.557 1.00 45.42 456 PHE A N 1
ATOM 524 C CA . PHE A 1 69 ? 18.414 127.919 -12.121 1.00 45.22 456 PHE A CA 1
ATOM 525 C C . PHE A 1 69 ? 19.275 126.760 -11.633 1.00 41.11 456 PHE A C 1
ATOM 526 O O . PHE A 1 69 ? 20.130 126.950 -10.771 1.00 42.59 456 PHE A O 1
ATOM 534 N N . ALA A 1 70 ? 19.043 125.564 -12.175 1.00 41.51 457 ALA A N 1
ATOM 535 C CA . ALA A 1 70 ? 19.832 124.392 -11.789 1.00 40.82 457 ALA A CA 1
ATOM 536 C C . ALA A 1 70 ? 21.316 124.657 -12.008 1.00 42.03 457 ALA A C 1
ATOM 537 O O . ALA A 1 70 ? 22.129 124.434 -11.113 1.00 34.31 457 ALA A O 1
ATOM 539 N N . VAL A 1 71 ? 21.656 125.151 -13.195 1.00 36.44 458 VAL A N 1
ATOM 540 C CA . VAL A 1 71 ? 23.052 125.419 -13.532 1.00 43.85 458 VAL A CA 1
ATOM 541 C C . VAL A 1 71 ? 23.633 126.493 -12.614 1.00 45.19 458 VAL A C 1
ATOM 542 O O . VAL A 1 71 ? 24.771 126.376 -12.162 1.00 45.07 458 VAL A O 1
ATOM 546 N N . ASN A 1 72 ? 22.839 127.521 -12.319 1.00 48.19 459 ASN A N 1
ATOM 547 C CA . ASN A 1 72 ? 23.247 128.560 -11.377 1.00 41.43 459 ASN A CA 1
ATOM 548 C C . ASN A 1 72 ? 23.594 128.005 -10.002 1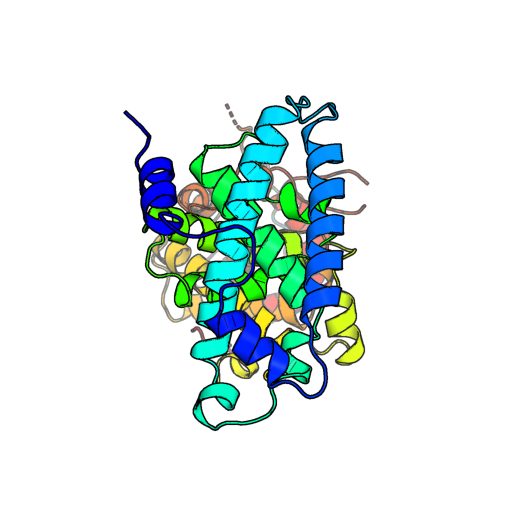.00 37.21 459 ASN A C 1
ATOM 549 O O . ASN A 1 72 ? 24.636 128.339 -9.439 1.00 42.69 459 ASN A O 1
ATOM 554 N N . ARG A 1 73 ? 22.712 127.172 -9.457 1.00 36.11 460 ARG A N 1
ATOM 555 C CA . ARG A 1 73 ? 22.960 126.547 -8.161 1.00 39.59 460 ARG A CA 1
ATOM 556 C C . ARG A 1 73 ? 24.192 125.647 -8.206 1.00 33.19 460 ARG A C 1
ATOM 557 O O . ARG A 1 73 ? 24.973 125.591 -7.258 1.00 30.34 460 ARG A O 1
ATOM 565 N N . LEU A 1 74 ? 24.343 124.932 -9.315 1.00 28.33 461 LEU A N 1
ATOM 566 C CA . LEU A 1 74 ? 25.385 123.926 -9.446 1.00 26.22 461 LEU A CA 1
ATOM 567 C C . LEU A 1 74 ? 26.740 124.600 -9.533 1.00 35.95 461 LEU A C 1
ATOM 568 O O . LEU A 1 74 ? 27.682 124.222 -8.833 1.00 32.97 461 LEU A O 1
ATOM 573 N N . LYS A 1 75 ? 26.812 125.613 -10.393 1.00 34.28 462 LYS A N 1
ATOM 574 C CA . LYS A 1 75 ? 28.022 126.397 -10.588 1.00 38.60 462 LYS A CA 1
ATOM 575 C C . LYS A 1 75 ? 28.462 127.009 -9.262 1.00 30.75 462 LYS A C 1
ATOM 576 O O . LYS A 1 75 ? 29.642 127.020 -8.934 1.00 34.15 462 LYS A O 1
ATOM 582 N N . LEU A 1 76 ? 27.498 127.486 -8.487 1.00 34.55 463 LEU A N 1
ATOM 583 C CA . LEU A 1 76 ? 27.797 128.072 -7.186 1.00 34.24 463 LEU A CA 1
ATOM 584 C C . LEU A 1 76 ? 28.341 127.018 -6.211 1.00 35.04 463 LEU A C 1
ATOM 585 O O . LEU A 1 76 ? 29.281 127.282 -5.465 1.00 32.67 463 LEU A O 1
ATOM 590 N N . ALA A 1 77 ? 27.748 125.825 -6.214 1.00 36.21 464 ALA A N 1
ATOM 591 C CA . ALA A 1 77 ? 28.224 124.747 -5.353 1.00 31.98 464 ALA A CA 1
ATOM 592 C C . ALA A 1 77 ? 29.649 124.313 -5.723 1.00 29.74 464 ALA A C 1
ATOM 593 O O . ALA A 1 77 ? 30.474 124.077 -4.844 1.00 36.11 464 ALA A O 1
ATOM 595 N N . GLU A 1 78 ? 29.926 124.211 -7.020 1.00 30.62 465 GLU A N 1
ATOM 596 C CA . GLU A 1 78 ? 31.257 123.839 -7.505 1.00 32.81 465 GLU A CA 1
ATOM 597 C C . GLU A 1 78 ? 32.325 124.813 -7.027 1.00 37.84 465 GLU A C 1
ATOM 598 O O . GLU A 1 78 ? 33.429 124.405 -6.662 1.00 43.26 465 GLU A O 1
ATOM 604 N N . ILE A 1 79 ? 31.995 126.101 -7.054 1.00 37.62 466 ILE A N 1
ATOM 605 C CA . ILE A 1 79 ? 32.899 127.133 -6.572 1.00 35.72 466 ILE A CA 1
ATOM 606 C C . ILE A 1 79 ? 33.216 126.906 -5.096 1.00 31.58 466 ILE A C 1
ATOM 607 O O . ILE A 1 79 ? 34.377 126.946 -4.697 1.00 29.71 466 ILE A O 1
ATOM 612 N N . LEU A 1 80 ? 32.184 126.645 -4.294 1.00 27.24 467 LEU A N 1
ATOM 613 C CA . LEU A 1 80 ? 32.386 126.313 -2.882 1.00 29.72 467 LEU A CA 1
ATOM 614 C C . LEU A 1 80 ? 33.231 125.050 -2.698 1.00 37.07 467 LEU A C 1
ATOM 615 O O . LEU A 1 80 ? 34.109 125.003 -1.833 1.00 36.45 467 LEU A O 1
ATOM 620 N N . TYR A 1 81 ? 32.946 124.027 -3.501 1.00 28.85 468 TYR A N 1
ATOM 621 C CA . TYR A 1 81 ? 33.668 122.766 -3.411 1.00 31.56 468 TYR A CA 1
ATOM 622 C C . TYR A 1 81 ? 35.178 122.991 -3.555 1.00 31.75 468 TYR A C 1
ATOM 623 O O . TYR A 1 81 ? 35.955 122.565 -2.704 1.00 39.11 468 TYR A O 1
ATOM 632 N N . TYR A 1 82 ? 35.586 123.691 -4.609 1.00 32.79 469 TYR A N 1
ATOM 633 C CA . TYR A 1 82 ? 37.009 123.903 -4.860 1.00 32.15 469 TYR A CA 1
ATOM 634 C C . TYR A 1 82 ? 37.663 124.822 -3.826 1.00 39.00 469 TYR A C 1
ATOM 635 O O . TYR A 1 82 ? 38.842 124.658 -3.508 1.00 33.74 469 TYR A O 1
ATOM 644 N N . LYS A 1 83 ? 36.903 125.773 -3.287 1.00 36.63 470 LYS A N 1
ATOM 645 C CA . LYS A 1 83 ? 37.423 126.614 -2.209 1.00 28.73 470 LYS A CA 1
ATOM 646 C C . LYS A 1 83 ? 37.627 125.786 -0.944 1.00 33.60 470 LYS A C 1
ATOM 647 O O . LYS A 1 83 ? 38.694 125.826 -0.333 1.00 32.38 470 LYS A O 1
ATOM 653 N N . ILE A 1 84 ? 36.610 125.010 -0.569 1.00 28.46 471 ILE A N 1
ATOM 654 C CA . ILE A 1 84 ? 36.661 124.274 0.690 1.00 26.72 471 ILE A CA 1
ATOM 655 C C . ILE A 1 84 ? 37.670 123.129 0.621 1.00 29.79 471 ILE A C 1
ATOM 656 O O . ILE A 1 84 ? 38.417 122.896 1.575 1.00 37.09 471 ILE A O 1
ATOM 661 N N . LEU A 1 85 ? 37.714 122.437 -0.512 1.00 23.39 472 LEU A N 1
ATOM 662 C CA . LEU A 1 85 ? 38.695 121.367 -0.712 1.00 23.43 472 LEU A CA 1
ATOM 663 C C . LEU A 1 85 ? 40.144 121.869 -0.547 1.00 31.45 472 LEU A C 1
ATOM 664 O O . LEU A 1 85 ? 40.969 121.230 0.120 1.00 31.55 472 LEU A O 1
ATOM 669 N N . GLU A 1 86 ? 40.448 123.011 -1.156 1.00 34.49 473 GLU A N 1
ATOM 670 C CA . GLU A 1 86 ? 41.779 123.603 -1.031 1.00 28.12 473 GLU A CA 1
ATOM 671 C C . GLU A 1 86 ? 42.092 123.868 0.438 1.00 34.57 473 GLU A C 1
ATOM 672 O O . GLU A 1 86 ? 43.132 123.442 0.942 1.00 43.65 473 GLU A O 1
ATOM 678 N N . THR A 1 87 ? 41.172 124.542 1.125 1.00 34.82 474 THR A N 1
ATOM 679 C CA . THR A 1 87 ? 41.347 124.846 2.540 1.00 36.13 474 THR A CA 1
ATOM 680 C C . THR A 1 87 ? 41.553 123.574 3.354 1.00 33.46 474 THR A C 1
ATOM 681 O O . THR A 1 87 ? 42.392 123.540 4.251 1.00 34.97 474 THR A O 1
ATOM 685 N N . VAL A 1 88 ? 40.798 122.527 3.030 1.00 32.27 475 VAL A N 1
ATOM 686 C CA . VAL A 1 88 ? 40.933 121.261 3.741 1.00 33.29 475 VAL A CA 1
ATOM 687 C C . VAL A 1 88 ? 42.322 120.653 3.537 1.00 34.80 475 VAL A C 1
ATOM 688 O O . VAL A 1 88 ? 42.960 120.209 4.494 1.00 33.98 475 VAL A O 1
ATOM 692 N N . MET A 1 89 ? 42.785 120.653 2.290 1.00 36.15 476 MET A N 1
ATOM 693 C CA . MET A 1 89 ? 44.047 120.008 1.929 1.00 32.93 476 MET A CA 1
ATOM 694 C C . MET A 1 89 ? 45.263 120.763 2.457 1.00 39.50 476 MET A C 1
ATOM 695 O O . MET A 1 89 ? 46.233 120.153 2.902 1.00 40.82 476 MET A O 1
ATOM 700 N N . VAL A 1 90 ? 45.195 122.088 2.410 1.00 37.70 477 VAL A N 1
ATOM 701 C CA . VAL A 1 90 ? 46.255 122.944 2.918 1.00 39.20 477 VAL A CA 1
ATOM 702 C C . VAL A 1 90 ? 46.459 122.762 4.421 1.00 46.18 477 VAL A C 1
ATOM 703 O O . VAL A 1 90 ? 47.594 122.727 4.901 1.00 46.97 477 VAL A O 1
ATOM 707 N N . GLN A 1 91 ? 45.358 122.624 5.157 1.00 41.85 478 GLN A N 1
ATOM 708 C CA . GLN A 1 91 ? 45.424 122.534 6.613 1.00 36.42 478 GLN A CA 1
ATOM 709 C C . GLN A 1 91 ? 45.676 121.110 7.096 1.00 40.09 478 GLN A C 1
ATOM 710 O O . GLN A 1 91 ? 45.846 120.873 8.292 1.00 46.69 478 GLN A O 1
ATOM 716 N N . GLU A 1 92 ? 45.726 120.170 6.159 1.00 36.67 479 GLU A N 1
ATOM 717 C CA . GLU A 1 92 ? 45.989 118.775 6.486 1.00 44.65 479 GLU A CA 1
ATOM 718 C C . GLU A 1 92 ? 47.399 118.568 7.057 1.00 48.50 479 GLU A C 1
ATOM 719 O O . GLU A 1 92 ? 48.349 119.257 6.672 1.00 44.88 479 GLU A O 1
ATOM 725 N N . THR A 1 93 ? 47.522 117.610 7.974 1.00 38.55 480 THR A N 1
ATOM 726 C CA . THR A 1 93 ? 48.777 117.345 8.662 1.00 45.80 480 THR A CA 1
ATOM 727 C C . THR A 1 93 ? 49.860 116.842 7.711 1.00 48.64 480 THR A C 1
ATOM 728 O O . THR A 1 93 ? 51.011 117.266 7.802 1.00 54.59 480 THR A O 1
ATOM 732 N N . ARG A 1 94 ? 49.492 115.949 6.798 1.00 43.19 481 ARG A N 1
ATOM 733 C CA . ARG A 1 94 ? 50.448 115.445 5.817 1.00 48.58 481 ARG A CA 1
ATOM 734 C C . ARG A 1 94 ? 50.980 116.578 4.943 1.00 44.92 481 ARG A C 1
ATOM 735 O O . ARG A 1 94 ? 52.141 116.558 4.533 1.00 56.81 481 ARG A O 1
ATOM 743 N N . ARG A 1 95 ? 50.138 117.572 4.675 1.00 37.94 482 ARG A N 1
ATOM 744 C CA . ARG A 1 95 ? 50.551 118.699 3.844 1.00 43.43 482 ARG A CA 1
ATOM 745 C C . ARG A 1 95 ? 51.633 119.491 4.576 1.00 43.53 482 ARG A C 1
ATOM 746 O O . ARG A 1 95 ? 52.704 119.756 4.026 1.00 47.04 482 ARG A O 1
ATOM 754 N N . LEU A 1 96 ? 51.349 119.846 5.825 1.00 38.63 483 LEU A N 1
ATOM 755 C CA . LEU A 1 96 ? 52.281 120.607 6.649 1.00 48.51 483 LEU A CA 1
ATOM 756 C C . LEU A 1 96 ? 53.594 119.872 6.878 1.00 54.00 483 LEU A C 1
ATOM 757 O O . LEU A 1 96 ? 54.629 120.498 7.113 1.00 54.34 483 LEU A O 1
ATOM 762 N N . HIS A 1 97 ? 53.549 118.544 6.826 1.00 56.70 484 HIS A N 1
ATOM 763 C CA . HIS A 1 97 ? 54.754 117.734 6.987 1.00 48.84 484 HIS A CA 1
ATOM 764 C C . HIS A 1 97 ? 55.347 117.318 5.647 1.00 44.11 484 HIS A C 1
ATOM 765 O O . HIS A 1 97 ? 56.342 116.606 5.600 1.00 46.22 484 HIS A O 1
ATOM 772 N N . GLY A 1 98 ? 54.725 117.753 4.559 1.00 42.17 485 GLY A N 1
ATOM 773 C CA . GLY A 1 98 ? 55.245 117.498 3.229 1.00 42.05 485 GLY A CA 1
ATOM 774 C C . GLY A 1 98 ? 55.224 116.037 2.846 1.00 41.91 485 GLY A C 1
ATOM 775 O O . GLY A 1 98 ? 56.190 115.508 2.288 1.00 43.31 485 GLY A O 1
ATOM 776 N N . MET A 1 99 ? 54.111 115.382 3.147 1.00 46.99 486 MET A N 1
ATOM 777 C CA . MET A 1 99 ? 53.943 113.971 2.838 1.00 40.46 486 MET A CA 1
ATOM 778 C C . MET A 1 99 ? 52.897 113.793 1.748 1.00 39.35 486 MET A C 1
ATOM 779 O O . MET A 1 99 ? 52.015 114.628 1.589 1.00 47.96 486 MET A O 1
ATOM 784 N N . ASP A 1 100 ? 53.020 112.712 0.987 1.00 44.79 487 ASP A N 1
ATOM 785 C CA . ASP A 1 100 ? 52.108 112.429 -0.115 1.00 48.77 487 ASP A CA 1
ATOM 786 C C . ASP A 1 100 ? 50.657 112.255 0.356 1.00 38.74 487 ASP A C 1
ATOM 787 O O . ASP A 1 100 ? 50.376 111.495 1.278 1.00 44.85 487 ASP A O 1
ATOM 792 N N . MET A 1 101 ? 49.755 113.014 -0.253 1.00 39.07 488 MET A N 1
ATOM 793 C CA . MET A 1 101 ? 48.330 112.986 0.087 1.00 41.37 488 MET A CA 1
ATOM 794 C C . MET A 1 101 ? 47.446 112.165 -0.862 1.00 48.18 488 MET A C 1
ATOM 795 O O . MET A 1 101 ? 46.222 112.286 -0.809 1.00 53.31 488 MET A O 1
ATOM 800 N N . SER A 1 102 ? 48.056 111.406 -1.771 1.00 42.09 489 SER A N 1
ATOM 801 C CA . SER A 1 102 ? 47.310 110.633 -2.769 1.00 42.85 489 SER A CA 1
ATOM 802 C C . SER A 1 102 ? 46.178 109.796 -2.166 1.00 44.97 489 SER A C 1
ATOM 803 O O . SER A 1 102 ? 45.064 109.795 -2.690 1.00 42.66 489 SER A O 1
ATOM 806 N N . VAL A 1 103 ? 46.460 109.103 -1.066 1.00 45.89 490 VAL A N 1
ATOM 807 C CA . VAL A 1 103 ? 45.456 108.254 -0.427 1.00 46.92 490 VAL A CA 1
ATOM 808 C C . VAL A 1 103 ? 44.267 109.078 0.079 1.00 51.20 490 VAL A C 1
ATOM 809 O O . VAL A 1 103 ? 43.108 108.706 -0.140 1.00 46.93 490 VAL A O 1
ATOM 813 N N . LEU A 1 104 ? 44.551 110.201 0.734 1.00 43.77 491 LEU A N 1
ATOM 814 C CA . LEU A 1 104 ? 43.496 111.088 1.216 1.00 42.29 491 LEU A CA 1
ATOM 815 C C . LEU A 1 104 ? 42.616 111.607 0.078 1.00 47.59 491 LEU A C 1
ATOM 816 O O . LEU A 1 104 ? 41.394 111.674 0.208 1.00 62.91 491 LEU A O 1
ATOM 821 N N . LEU A 1 105 ? 43.241 111.959 -1.040 1.00 34.30 492 LEU A N 1
ATOM 822 C CA . LEU A 1 105 ? 42.537 112.617 -2.137 1.00 30.46 492 LEU A CA 1
ATOM 823 C C . LEU A 1 105 ? 41.841 111.659 -3.109 1.00 28.95 492 LEU A C 1
ATOM 824 O O . LEU A 1 105 ? 41.123 112.099 -4.007 1.00 30.33 492 LEU A O 1
ATOM 829 N N . GLU A 1 106 ? 42.074 110.360 -2.957 1.00 28.67 493 GLU A N 1
ATOM 830 C CA . GLU A 1 106 ? 41.463 109.383 -3.846 1.00 32.73 493 GLU A CA 1
ATOM 831 C C . GLU A 1 106 ? 40.186 108.732 -3.293 1.00 41.15 493 GLU A C 1
ATOM 832 O O . GLU A 1 106 ? 39.718 107.749 -3.861 1.00 43.63 493 GLU A O 1
ATOM 838 N N . GLN A 1 107 ? 39.644 109.234 -2.183 1.00 43.20 494 GLN A N 1
ATOM 839 C CA . GLN A 1 107 ? 38.422 108.629 -1.639 1.00 41.47 494 GLN A CA 1
ATOM 840 C C . GLN A 1 107 ? 37.179 109.275 -2.254 1.00 35.92 494 GLN A C 1
ATOM 841 O O . GLN A 1 107 ? 36.808 110.398 -1.903 1.00 30.91 494 GLN A O 1
ATOM 847 N N . ASP A 1 108 ? 36.508 108.527 -3.126 1.00 32.01 495 ASP A N 1
ATOM 848 C CA . ASP A 1 108 ? 35.313 109.017 -3.824 1.00 38.21 495 ASP A CA 1
ATOM 849 C C . ASP A 1 108 ? 34.220 109.506 -2.869 1.00 41.82 495 ASP A C 1
ATOM 850 O O . ASP A 1 108 ? 33.606 110.549 -3.106 1.00 32.92 495 ASP A O 1
ATOM 855 N N . ILE A 1 109 ? 33.983 108.757 -1.794 1.00 29.73 496 ILE A N 1
ATOM 856 C CA . ILE A 1 109 ? 32.903 109.098 -0.869 1.00 34.92 496 ILE A CA 1
ATOM 857 C C . ILE A 1 109 ? 33.142 110.465 -0.219 1.00 35.21 496 ILE A C 1
ATOM 858 O O . ILE A 1 109 ? 32.193 111.186 0.096 1.00 41.45 496 ILE A O 1
ATOM 863 N N . PHE A 1 110 ? 34.402 110.848 -0.051 1.00 29.71 497 PHE A N 1
ATOM 864 C CA . PHE A 1 110 ? 34.685 112.160 0.514 1.00 33.71 497 PHE A CA 1
ATOM 865 C C . PHE A 1 110 ? 34.377 113.275 -0.479 1.00 30.87 497 PHE A C 1
ATOM 866 O O . PHE A 1 110 ? 33.793 114.292 -0.115 1.00 33.25 497 PHE A O 1
ATOM 874 N N . HIS A 1 111 ? 34.775 113.091 -1.732 1.00 26.81 498 HIS A N 1
ATOM 875 C CA . HIS A 1 111 ? 34.516 114.109 -2.741 1.00 32.40 498 HIS A CA 1
ATOM 876 C C . HIS A 1 111 ? 33.024 114.232 -3.062 1.00 30.87 498 HIS A C 1
ATOM 877 O O . HIS A 1 111 ? 32.517 115.344 -3.221 1.00 29.69 498 HIS A O 1
ATOM 884 N N . ARG A 1 112 ? 32.328 113.100 -3.149 1.00 29.77 499 ARG A N 1
ATOM 885 C CA . ARG A 1 112 ? 30.884 113.109 -3.388 1.00 28.73 499 ARG A CA 1
ATOM 886 C C . ARG A 1 112 ? 30.144 113.807 -2.255 1.00 32.75 499 ARG A C 1
ATOM 887 O O . ARG A 1 112 ? 29.213 114.575 -2.496 1.00 29.29 499 ARG A O 1
ATOM 895 N N . SER A 1 113 ? 30.564 113.537 -1.022 1.00 29.37 500 SER A N 1
ATOM 896 C CA . SER A 1 113 ? 29.913 114.112 0.152 1.00 25.54 500 SER A CA 1
ATOM 897 C C . SER A 1 113 ? 30.156 115.620 0.268 1.00 33.88 500 SER A C 1
ATOM 898 O O . SER A 1 113 ? 29.250 116.374 0.626 1.00 30.04 500 SER A O 1
ATOM 901 N N . LEU A 1 114 ? 31.383 116.052 -0.021 1.00 36.95 501 LEU A N 1
ATOM 902 C CA . LEU A 1 114 ? 31.724 117.469 0.047 1.00 34.26 501 LEU A CA 1
ATOM 903 C C . LEU A 1 114 ? 30.908 118.244 -0.979 1.00 32.72 501 LEU A C 1
ATOM 904 O O . LEU A 1 114 ? 30.391 119.322 -0.688 1.00 34.63 501 LEU A O 1
ATOM 909 N N . MET A 1 115 ? 30.779 117.680 -2.174 1.00 27.76 502 MET A N 1
ATOM 910 C CA . MET A 1 115 ? 30.016 118.318 -3.243 1.00 33.45 502 MET A CA 1
ATOM 911 C C . MET A 1 115 ? 28.515 118.369 -2.919 1.00 40.48 502 MET A C 1
ATOM 912 O O . MET A 1 115 ? 27.851 119.371 -3.196 1.00 36.76 502 MET A O 1
ATOM 917 N N . ALA A 1 116 ? 27.985 117.301 -2.325 1.00 29.24 503 ALA A N 1
ATOM 918 C CA . ALA A 1 116 ? 26.579 117.296 -1.922 1.00 32.20 503 ALA A CA 1
ATOM 919 C C . ALA A 1 116 ? 26.321 118.314 -0.824 1.00 30.71 503 ALA A C 1
ATOM 920 O O . ALA A 1 116 ? 25.280 118.971 -0.809 1.00 35.96 503 ALA A O 1
ATOM 922 N N . CYS A 1 117 ? 27.268 118.428 0.101 1.00 28.81 504 CYS A N 1
ATOM 923 C CA . CYS A 1 117 ? 27.131 119.353 1.215 1.00 31.35 504 CYS A CA 1
ATOM 924 C C . CYS A 1 117 ? 27.217 120.799 0.729 1.00 30.55 504 CYS A C 1
ATOM 925 O O . CYS A 1 117 ? 26.567 121.684 1.284 1.00 26.35 504 CYS A O 1
ATOM 928 N N . CYS A 1 118 ? 28.019 121.029 -0.307 1.00 27.96 505 CYS A N 1
ATOM 929 C CA . CYS A 1 118 ? 28.074 122.337 -0.947 1.00 31.60 505 CYS A CA 1
ATOM 930 C C . CYS A 1 118 ? 26.733 122.655 -1.621 1.00 40.04 505 CYS A C 1
ATOM 931 O O . CYS A 1 118 ? 26.225 123.774 -1.513 1.00 35.58 505 CYS A O 1
ATOM 934 N N . LEU A 1 119 ? 26.162 121.666 -2.307 1.00 22.97 506 LEU A N 1
ATOM 935 C CA . LEU A 1 119 ? 24.848 121.831 -2.922 1.00 31.62 506 LEU A CA 1
ATOM 936 C C . LEU A 1 119 ? 23.801 122.147 -1.857 1.00 31.93 506 LEU A C 1
ATOM 937 O O . LEU A 1 119 ? 22.946 123.014 -2.048 1.00 33.94 506 LEU A O 1
ATOM 942 N N . GLU A 1 120 ? 23.888 121.459 -0.723 1.00 38.26 507 GLU A N 1
ATOM 943 C CA . GLU A 1 120 ? 22.944 121.680 0.371 1.00 40.61 507 GLU A CA 1
ATOM 944 C C . GLU A 1 120 ? 23.080 123.078 0.992 1.00 44.37 507 GLU A C 1
ATOM 945 O O . GLU A 1 120 ? 22.082 123.685 1.384 1.00 45.01 507 GLU A O 1
ATOM 951 N N . ILE A 1 121 ? 24.310 123.583 1.083 1.00 37.42 508 ILE A N 1
ATOM 952 C CA . ILE A 1 121 ? 24.549 124.936 1.589 1.00 39.57 508 ILE A CA 1
ATOM 953 C C . ILE A 1 121 ? 23.902 125.960 0.665 1.00 26.88 508 ILE A C 1
ATOM 954 O O . ILE A 1 121 ? 23.236 126.896 1.114 1.00 29.08 508 ILE A O 1
ATOM 959 N N . VAL A 1 122 ? 24.105 125.770 -0.632 1.00 26.04 509 VAL A N 1
ATOM 960 C CA . VAL A 1 122 ? 23.528 126.650 -1.632 1.00 38.96 509 VAL A CA 1
ATOM 961 C C . VAL A 1 122 ? 21.999 126.630 -1.590 1.0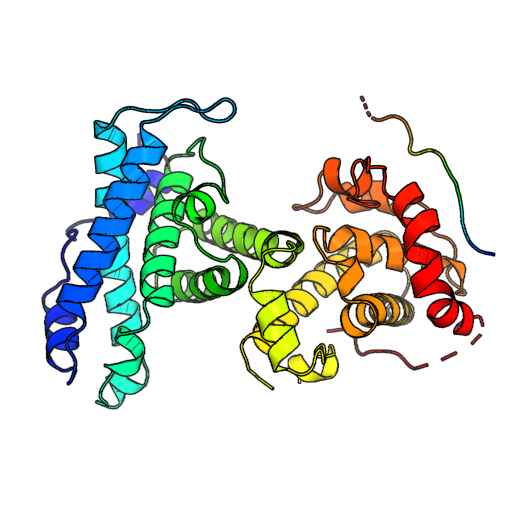0 41.80 509 VAL A C 1
ATOM 962 O O . VAL A 1 122 ? 21.368 127.681 -1.495 1.00 37.51 509 VAL A O 1
ATOM 966 N N . LEU A 1 123 ? 21.414 125.436 -1.641 1.00 45.05 510 LEU A N 1
ATOM 967 C CA . LEU A 1 123 ? 19.960 125.295 -1.590 1.00 37.81 510 LEU A CA 1
ATOM 968 C C . LEU A 1 123 ? 19.384 125.952 -0.340 1.00 36.70 510 LEU A C 1
ATOM 969 O O . LEU A 1 123 ? 18.376 126.650 -0.409 1.00 38.98 510 LEU A O 1
ATOM 974 N N . PHE A 1 124 ? 20.043 125.753 0.797 1.00 36.07 511 PHE A N 1
ATOM 975 C CA . PHE A 1 124 ? 19.556 126.335 2.039 1.00 40.19 511 PHE A CA 1
ATOM 976 C C . PHE A 1 124 ? 19.623 127.855 2.004 1.00 37.23 511 PHE A C 1
ATOM 977 O O . PHE A 1 124 ? 18.704 128.529 2.470 1.00 35.08 511 PHE A O 1
ATOM 985 N N . ALA A 1 125 ? 20.709 128.389 1.451 1.00 34.87 512 ALA A N 1
ATOM 986 C CA . ALA A 1 125 ? 20.890 129.832 1.374 1.00 32.59 512 ALA A CA 1
ATOM 987 C C . ALA A 1 125 ? 19.727 130.475 0.620 1.00 36.48 512 ALA A C 1
ATOM 988 O O . ALA A 1 125 ? 19.266 131.549 0.989 1.00 35.59 512 ALA A O 1
ATOM 990 N N . TYR A 1 126 ? 19.238 129.783 -0.409 1.00 34.87 513 TYR A N 1
ATOM 991 C CA . TYR A 1 126 ? 18.139 130.272 -1.242 1.00 36.08 513 TYR A CA 1
ATOM 992 C C . TYR A 1 126 ? 16.759 129.859 -0.740 1.00 37.02 513 TYR A C 1
ATOM 993 O O . TYR A 1 126 ? 15.755 130.136 -1.401 1.00 32.98 513 TYR A O 1
ATOM 1002 N N . SER A 1 127 ? 16.717 129.206 0.419 1.00 31.00 514 SER A N 1
ATOM 1003 C CA . SER A 1 127 ? 15.466 128.696 0.985 1.00 39.60 514 SER A CA 1
ATOM 1004 C C . SER A 1 127 ? 14.756 127.796 -0.016 1.00 40.82 514 SER A C 1
ATOM 1005 O O . SER A 1 127 ? 13.555 127.943 -0.264 1.00 43.93 514 SER A O 1
ATOM 1008 N N . SER A 1 128 ? 15.524 126.877 -0.595 1.00 39.26 515 SER A N 1
ATOM 1009 C CA . SER A 1 128 ? 15.012 125.906 -1.551 1.00 35.53 515 SER A CA 1
ATOM 1010 C C . SER A 1 128 ? 13.883 125.072 -0.966 1.00 35.75 515 SER A C 1
ATOM 1011 O O . SER A 1 128 ? 13.909 124.735 0.218 1.00 38.36 515 SER A O 1
ATOM 1014 N N . PRO A 1 129 ? 12.880 124.746 -1.795 1.00 35.32 516 PRO A N 1
ATOM 1015 C CA . PRO A 1 129 ? 11.842 123.792 -1.403 1.00 27.06 516 PRO A CA 1
ATOM 1016 C C . PRO A 1 129 ? 12.408 122.374 -1.339 1.00 39.27 516 PRO A C 1
ATOM 1017 O O . PRO A 1 129 ? 11.774 121.495 -0.753 1.00 34.38 516 PRO A O 1
ATOM 1021 N N . ARG A 1 130 ? 13.595 122.150 -1.908 1.00 29.25 517 ARG A N 1
ATOM 1022 C CA . ARG A 1 130 ? 14.116 120.800 -1.914 1.00 34.35 517 ARG A CA 1
ATOM 1023 C C . ARG A 1 130 ? 14.883 120.615 -0.629 1.00 44.79 517 ARG A C 1
ATOM 1024 O O . ARG A 1 130 ? 16.078 120.883 -0.548 1.00 50.43 517 ARG A O 1
ATOM 1032 N N . THR A 1 131 ? 14.199 119.998 0.320 1.00 44.01 518 THR A N 1
ATOM 1033 C CA . THR A 1 131 ? 14.597 120.014 1.713 1.00 42.69 518 THR A CA 1
ATOM 1034 C C . THR A 1 131 ? 15.376 118.747 2.017 1.00 41.93 518 THR A C 1
ATOM 1035 O O . THR A 1 131 ? 15.049 117.685 1.496 1.00 38.01 518 THR A O 1
ATOM 1039 N N . PHE A 1 132 ? 16.429 118.871 2.820 1.00 49.18 519 PHE A N 1
ATOM 1040 C CA . PHE A 1 132 ? 17.217 117.718 3.236 1.00 37.95 519 PHE A CA 1
ATOM 1041 C C . PHE A 1 132 ? 16.268 116.669 3.820 1.00 34.86 519 PHE A C 1
ATOM 1042 O O . PHE A 1 132 ? 15.343 117.016 4.548 1.00 38.20 519 PHE A O 1
ATOM 1050 N N . PRO A 1 133 ? 16.503 115.386 3.517 1.00 33.66 520 PRO A N 1
ATOM 1051 C CA . PRO A 1 133 ? 17.636 114.900 2.722 1.00 22.50 520 PRO A CA 1
ATOM 1052 C C . PRO A 1 133 ? 17.404 114.752 1.218 1.00 30.35 520 PRO A C 1
ATOM 1053 O O . PRO A 1 133 ? 17.855 113.750 0.664 1.00 37.56 520 PRO A O 1
ATOM 1057 N N . TRP A 1 134 ? 16.816 115.737 0.554 1.00 33.33 521 TRP A N 1
ATOM 1058 C CA . TRP A 1 134 ? 16.561 115.619 -0.880 1.00 31.85 521 TRP A CA 1
ATOM 1059 C C . TRP A 1 134 ? 17.874 115.458 -1.661 1.00 32.54 521 TRP A C 1
ATOM 1060 O O . TRP A 1 134 ? 17.979 114.638 -2.571 1.00 35.05 521 TRP A O 1
ATOM 1071 N N . ILE A 1 135 ? 18.882 116.234 -1.285 1.00 32.42 522 ILE A N 1
ATOM 1072 C CA . ILE A 1 135 ? 20.135 116.252 -2.031 1.00 28.38 522 ILE A CA 1
ATOM 1073 C C . ILE A 1 135 ? 20.904 114.911 -1.989 1.00 29.37 522 ILE A C 1
ATOM 1074 O O . ILE A 1 135 ? 21.397 114.462 -3.023 1.00 29.46 522 ILE A O 1
ATOM 1079 N N . ILE A 1 136 ? 20.986 114.258 -0.829 1.00 23.63 523 ILE A N 1
ATOM 1080 C CA . ILE A 1 136 ? 21.735 113.005 -0.736 1.00 32.57 523 ILE A CA 1
ATOM 1081 C C . ILE A 1 136 ? 20.932 111.828 -1.270 1.00 38.02 523 ILE A C 1
ATOM 1082 O O . ILE A 1 136 ? 21.503 110.818 -1.676 1.00 41.44 523 ILE A O 1
ATOM 1087 N N . GLU A 1 137 ? 19.611 111.963 -1.288 1.00 36.80 524 GLU A N 1
ATOM 1088 C CA . GLU A 1 137 ? 18.766 110.932 -1.878 1.00 31.58 524 GLU A CA 1
ATOM 1089 C C . GLU A 1 137 ? 18.960 110.892 -3.390 1.00 36.46 524 GLU A C 1
ATOM 1090 O O . GLU A 1 137 ? 19.160 109.830 -3.980 1.00 38.57 524 GLU A O 1
ATOM 1096 N N . VAL A 1 138 ? 18.901 112.070 -3.996 1.00 32.48 525 VAL A N 1
ATOM 1097 C CA . VAL A 1 138 ? 19.138 112.262 -5.418 1.00 33.34 525 VAL A CA 1
ATOM 1098 C C . VAL A 1 138 ? 20.512 111.758 -5.887 1.00 32.80 525 VAL A C 1
ATOM 1099 O O . VAL A 1 138 ? 20.643 111.205 -6.982 1.00 37.17 525 VAL A O 1
ATOM 1103 N N . LEU A 1 139 ? 21.532 111.944 -5.052 1.00 26.78 526 LEU A N 1
ATOM 1104 C CA . LEU A 1 139 ? 22.903 111.617 -5.429 1.00 25.17 526 LEU A CA 1
ATOM 1105 C C . LEU A 1 139 ? 23.335 110.227 -4.954 1.00 30.04 526 LEU A C 1
ATOM 1106 O O . LEU A 1 139 ? 24.484 109.836 -5.155 1.00 37.02 526 LEU A O 1
ATOM 1111 N N . ASN A 1 140 ? 22.416 109.495 -4.324 1.00 34.72 527 ASN A N 1
ATOM 1112 C CA . ASN A 1 140 ? 22.690 108.145 -3.826 1.00 32.09 527 ASN A CA 1
ATOM 1113 C C . ASN A 1 140 ? 23.802 108.112 -2.788 1.00 36.76 527 ASN A C 1
ATOM 1114 O O . ASN A 1 140 ? 24.730 107.309 -2.886 1.00 33.90 527 ASN A O 1
ATOM 1119 N N . LEU A 1 141 ? 23.706 108.986 -1.796 1.00 33.84 528 LEU A N 1
ATOM 1120 C CA . LEU A 1 141 ? 24.714 109.062 -0.755 1.00 35.06 528 LEU A CA 1
ATOM 1121 C C . LEU A 1 141 ? 24.202 108.484 0.542 1.00 28.62 528 LEU A C 1
ATOM 1122 O O . LEU A 1 141 ? 23.178 108.922 1.058 1.00 39.54 528 LEU A O 1
ATOM 1127 N N . GLN A 1 142 ? 24.933 107.513 1.072 1.00 36.99 529 GLN A N 1
ATOM 1128 C CA . GLN A 1 142 ? 24.667 106.981 2.398 1.00 35.92 529 GLN A CA 1
ATOM 1129 C C . GLN A 1 142 ? 24.806 108.066 3.455 1.00 36.72 529 GLN A C 1
ATOM 1130 O O . GLN A 1 142 ? 25.867 108.664 3.591 1.00 28.43 529 GLN A O 1
ATOM 1136 N N . PRO A 1 143 ? 23.725 108.324 4.205 1.00 37.89 530 PRO A N 1
ATOM 1137 C CA . PRO A 1 143 ? 23.754 109.187 5.388 1.00 31.47 530 PRO A CA 1
ATOM 1138 C C . PRO A 1 143 ? 24.884 108.823 6.357 1.00 32.82 530 PRO A C 1
ATOM 1139 O O . PRO A 1 143 ? 25.511 109.708 6.934 1.00 33.32 530 PRO A O 1
ATOM 1143 N N . PHE A 1 144 ? 25.124 107.526 6.531 1.00 32.27 531 PHE A N 1
ATOM 1144 C CA . PHE A 1 144 ? 26.105 107.038 7.495 1.00 29.20 531 PHE A CA 1
ATOM 1145 C C . PHE A 1 144 ? 27.520 107.463 7.121 1.00 35.10 531 PHE A C 1
ATOM 1146 O O . PHE A 1 144 ? 28.362 107.686 7.989 1.00 33.11 531 PHE A O 1
ATOM 1154 N N . TYR A 1 145 ? 27.783 107.532 5.822 1.00 35.79 532 TYR A N 1
ATOM 1155 C CA . TYR A 1 145 ? 29.043 108.069 5.316 1.00 36.19 532 TYR A CA 1
ATOM 1156 C C . TYR A 1 145 ? 29.029 109.594 5.223 1.00 39.57 532 TYR A C 1
ATOM 1157 O O . TYR A 1 145 ? 29.992 110.255 5.592 1.00 38.77 532 TYR A O 1
ATOM 1166 N N . PHE A 1 146 ? 27.917 110.147 4.748 1.00 44.20 533 PHE A N 1
ATOM 1167 C CA . PHE A 1 146 ? 27.826 111.578 4.467 1.00 39.88 533 PHE A CA 1
ATOM 1168 C C . PHE A 1 146 ? 28.043 112.493 5.682 1.00 35.89 533 PHE A C 1
ATOM 1169 O O . PHE A 1 146 ? 28.764 113.483 5.584 1.00 34.86 533 PHE A O 1
ATOM 1177 N N . TYR A 1 147 ? 27.423 112.172 6.817 1.00 29.93 534 TYR A N 1
ATOM 1178 C CA . TYR A 1 147 ? 27.408 113.089 7.963 1.00 33.26 534 TYR A CA 1
ATOM 1179 C C . TYR A 1 147 ? 28.811 113.525 8.410 1.00 30.49 534 TYR A C 1
ATOM 1180 O O . TYR A 1 147 ? 28.981 114.611 8.966 1.00 37.49 534 TYR A O 1
ATOM 1189 N N . LYS A 1 148 ? 29.805 112.675 8.176 1.00 29.70 535 LYS A N 1
ATOM 1190 C CA . LYS A 1 148 ? 31.179 112.967 8.584 1.00 40.08 535 LYS A CA 1
ATOM 1191 C C . LYS A 1 148 ? 31.750 114.223 7.920 1.00 35.01 535 LYS A C 1
ATOM 1192 O O . LYS A 1 148 ? 32.619 114.885 8.486 1.00 40.28 535 LYS A O 1
ATOM 1198 N N . VAL A 1 149 ? 31.265 114.551 6.727 1.00 30.15 536 VAL A N 1
ATOM 1199 C CA . VAL A 1 149 ? 31.779 115.709 6.000 1.00 29.18 536 VAL A CA 1
ATOM 1200 C C . VAL A 1 149 ? 31.338 117.017 6.642 1.00 28.08 536 VAL A C 1
ATOM 1201 O O . VAL A 1 149 ? 32.002 118.045 6.487 1.00 36.03 536 VAL A O 1
ATOM 1205 N N . ILE A 1 150 ? 30.234 116.977 7.382 1.00 30.93 537 ILE A N 1
ATOM 1206 C CA . ILE A 1 150 ? 29.633 118.197 7.920 1.00 36.10 537 ILE A CA 1
ATOM 1207 C C . ILE A 1 150 ? 30.539 118.899 8.928 1.00 37.96 537 ILE A C 1
ATOM 1208 O O . ILE A 1 150 ? 30.649 120.128 8.921 1.00 48.29 537 ILE A O 1
ATOM 1213 N N . GLU A 1 151 ? 31.188 118.122 9.789 1.00 35.04 538 GLU A N 1
ATOM 1214 C CA . GLU A 1 151 ? 32.120 118.685 10.759 1.00 35.76 538 GLU A CA 1
ATOM 1215 C C . GLU A 1 151 ? 33.301 119.303 10.020 1.00 40.96 538 GLU A C 1
ATOM 1216 O O . GLU A 1 151 ? 33.819 120.346 10.415 1.00 41.88 538 GLU A O 1
ATOM 1222 N N . VAL A 1 152 ? 33.708 118.658 8.931 1.00 38.28 539 VAL A N 1
ATOM 1223 C CA . VAL A 1 152 ? 34.838 119.132 8.142 1.00 38.71 539 VAL A CA 1
ATOM 1224 C C . VAL A 1 152 ? 34.517 120.472 7.499 1.00 38.04 539 VAL A C 1
ATOM 1225 O O . VAL A 1 152 ? 35.330 121.402 7.544 1.00 36.02 539 VAL A O 1
ATOM 1229 N N . VAL A 1 153 ? 33.327 120.565 6.905 1.00 33.18 540 VAL A N 1
ATOM 1230 C CA . VAL A 1 153 ? 32.884 121.793 6.265 1.00 36.74 540 VAL A CA 1
ATOM 1231 C C . VAL A 1 153 ? 32.818 122.948 7.264 1.00 38.54 540 VAL A C 1
ATOM 1232 O O . VAL A 1 153 ? 33.279 124.054 6.978 1.00 47.54 540 VAL A O 1
ATOM 1236 N N . ILE A 1 154 ? 32.253 122.689 8.437 1.00 35.03 541 ILE A N 1
ATOM 1237 C CA . ILE A 1 154 ? 32.064 123.747 9.427 1.00 35.88 541 ILE A CA 1
ATOM 1238 C C . ILE A 1 154 ? 33.409 124.316 9.877 1.00 42.35 541 ILE A C 1
ATOM 1239 O O . ILE A 1 154 ? 33.569 125.531 9.981 1.00 45.71 541 ILE A O 1
ATOM 1244 N N . ARG A 1 155 ? 34.378 123.435 10.113 1.00 42.57 542 ARG A N 1
ATOM 1245 C CA . ARG A 1 155 ? 35.702 123.852 10.561 1.00 41.73 542 ARG A CA 1
ATOM 1246 C C . ARG A 1 155 ? 36.572 124.384 9.422 1.00 44.77 542 ARG A C 1
ATOM 1247 O O . ARG A 1 155 ? 37.522 125.120 9.665 1.00 48.52 542 ARG A O 1
ATOM 1255 N N . SER A 1 156 ? 36.265 124.001 8.185 1.00 43.35 543 SER A N 1
ATOM 1256 C CA . SER A 1 156 ? 37.067 124.442 7.045 1.00 45.67 543 SER A CA 1
ATOM 1257 C C . SER A 1 156 ? 36.551 125.693 6.330 1.00 48.40 543 SER A C 1
ATOM 1258 O O . SER A 1 156 ? 37.241 126.240 5.475 1.00 52.47 543 SER A O 1
ATOM 1261 N N . GLU A 1 157 ? 35.344 126.142 6.644 1.00 51.38 544 GLU A N 1
ATOM 1262 C CA . GLU A 1 157 ? 34.887 127.409 6.088 1.00 45.37 544 GLU A CA 1
ATOM 1263 C C . GLU A 1 157 ? 34.324 128.326 7.173 1.00 47.66 544 GLU A C 1
ATOM 1264 O O . GLU A 1 157 ? 33.211 128.123 7.666 1.00 44.97 544 GLU A O 1
ATOM 1270 N N . GLU A 1 158 ? 35.064 129.382 7.488 1.00 46.74 545 GLU A N 1
ATOM 1271 C CA . GLU A 1 158 ? 34.694 130.244 8.603 1.00 52.97 545 GLU A CA 1
ATOM 1272 C C . GLU A 1 158 ? 33.779 131.376 8.152 1.00 46.91 545 GLU A C 1
ATOM 1273 O O . GLU A 1 158 ? 33.209 132.086 8.974 1.00 44.32 545 GLU A O 1
ATOM 1279 N N . GLY A 1 159 ? 33.623 131.517 6.840 1.00 45.25 546 GLY A N 1
ATOM 1280 C CA . GLY A 1 159 ? 32.740 132.519 6.277 1.00 52.08 546 GLY A CA 1
ATOM 1281 C C . GLY A 1 159 ? 31.277 132.127 6.373 1.00 49.22 546 GLY A C 1
ATOM 1282 O O . GLY A 1 159 ? 30.396 132.919 6.057 1.00 43.68 546 GLY A O 1
ATOM 1283 N N . LEU A 1 160 ? 31.012 130.897 6.800 1.00 50.85 547 LEU A N 1
ATOM 1284 C CA . LEU A 1 160 ? 29.636 130.453 6.997 1.00 44.73 547 LEU A CA 1
ATOM 1285 C C . LEU A 1 160 ? 28.986 131.215 8.146 1.00 43.91 547 LEU A C 1
ATOM 1286 O O . LEU A 1 160 ? 29.571 131.357 9.222 1.00 40.37 547 LEU A O 1
ATOM 1291 N N . SER A 1 161 ? 27.776 131.708 7.914 1.00 38.20 548 SER A N 1
ATOM 1292 C CA . SER A 1 161 ? 27.037 132.411 8.956 1.00 44.66 548 SER A CA 1
ATOM 1293 C C . SER A 1 161 ? 26.622 131.443 10.054 1.00 44.70 548 SER A C 1
ATOM 1294 O O . SER A 1 161 ? 26.636 130.227 9.853 1.00 40.50 548 SER A O 1
ATOM 1297 N N . ARG A 1 162 ? 26.279 131.978 11.221 1.00 45.20 549 ARG A N 1
ATOM 1298 C CA . ARG A 1 162 ? 25.797 131.141 12.313 1.00 53.54 549 ARG A CA 1
ATOM 1299 C C . ARG A 1 162 ? 24.564 130.342 11.882 1.00 52.79 549 ARG A C 1
ATOM 1300 O O . ARG A 1 162 ? 24.388 129.191 12.287 1.00 54.67 549 ARG A O 1
ATOM 1308 N N . ASP A 1 163 ? 23.730 130.943 11.037 1.00 37.69 550 ASP A N 1
ATOM 1309 C CA . ASP A 1 163 ? 22.541 130.260 10.536 1.00 47.92 550 ASP A CA 1
ATOM 1310 C C . ASP A 1 163 ? 22.894 129.080 9.635 1.00 40.93 550 ASP A C 1
ATOM 1311 O O . ASP A 1 163 ? 22.290 128.014 9.744 1.00 40.86 550 ASP A O 1
ATOM 1316 N N . MET A 1 164 ? 23.863 129.277 8.743 1.00 38.94 551 MET A N 1
ATOM 1317 C CA . MET A 1 164 ? 24.350 128.194 7.895 1.00 38.33 551 MET A CA 1
ATOM 1318 C C . MET A 1 164 ? 24.895 127.067 8.767 1.00 35.87 551 MET A C 1
ATOM 1319 O O . MET A 1 164 ? 24.642 125.894 8.517 1.00 44.01 551 MET A O 1
ATOM 1324 N N . VAL A 1 165 ? 25.631 127.442 9.807 1.00 35.45 552 VAL A N 1
ATOM 1325 C CA . VAL A 1 165 ? 26.248 126.470 10.700 1.00 42.69 552 VAL A CA 1
ATOM 1326 C C . VAL A 1 165 ? 25.187 125.735 11.527 1.00 41.61 552 VAL A C 1
ATOM 1327 O O . VAL A 1 165 ? 25.270 124.522 11.714 1.00 32.03 552 VAL A O 1
ATOM 1331 N N . LYS A 1 166 ? 24.188 126.472 12.004 1.00 37.26 553 LYS A N 1
ATOM 1332 C CA . LYS A 1 166 ? 23.071 125.868 12.726 1.00 34.84 553 LYS A CA 1
ATOM 1333 C C . LYS A 1 166 ? 22.353 124.836 11.854 1.00 39.57 553 LYS A C 1
ATOM 1334 O O . LYS A 1 166 ? 22.058 123.726 12.301 1.00 41.91 553 LYS A O 1
ATOM 1340 N N . HIS A 1 167 ? 22.101 125.196 10.601 1.00 30.33 554 HIS A N 1
ATOM 1341 C CA . HIS A 1 167 ? 21.434 124.290 9.671 1.00 43.81 554 HIS A CA 1
ATOM 1342 C C . HIS A 1 167 ? 22.241 123.012 9.407 1.00 42.66 554 HIS A C 1
ATOM 1343 O O . HIS A 1 167 ? 21.679 121.917 9.390 1.00 43.42 554 HIS A O 1
ATOM 1350 N N . LEU A 1 168 ? 23.550 123.155 9.198 1.00 38.18 555 LEU A N 1
ATOM 1351 C CA . LEU A 1 168 ? 24.414 122.000 8.951 1.00 41.93 555 LEU A CA 1
ATOM 1352 C C . LEU A 1 168 ? 24.438 121.082 10.168 1.00 39.48 555 LEU A C 1
ATOM 1353 O O . LEU A 1 168 ? 24.476 119.862 10.041 1.00 33.04 555 LEU A O 1
ATOM 1358 N N . ASN A 1 169 ? 24.415 121.671 11.356 1.00 41.00 556 ASN A N 1
ATOM 1359 C CA . ASN A 1 169 ? 24.353 120.861 12.558 1.00 39.75 556 ASN A CA 1
ATOM 1360 C C . ASN A 1 169 ? 23.019 120.131 12.689 1.00 40.04 556 ASN A C 1
ATOM 1361 O O . ASN A 1 169 ? 22.977 119.008 13.194 1.00 37.31 556 ASN A O 1
ATOM 1366 N N . SER A 1 170 ? 21.939 120.745 12.211 1.00 29.81 557 SER A N 1
ATOM 1367 C CA . SER A 1 170 ? 20.622 120.128 12.352 1.00 33.92 557 SER A CA 1
ATOM 1368 C C . SER A 1 170 ? 20.428 118.998 11.341 1.00 36.29 557 SER A C 1
ATOM 1369 O O . SER A 1 170 ? 19.763 118.012 11.652 1.00 38.92 557 SER A O 1
ATOM 1372 N N . ILE A 1 171 ? 21.018 119.107 10.151 1.00 30.16 558 ILE A N 1
ATOM 1373 C CA . ILE A 1 171 ? 20.929 117.986 9.216 1.00 42.47 558 ILE A CA 1
ATOM 1374 C C . ILE A 1 171 ? 21.812 116.822 9.688 1.00 47.71 558 ILE A C 1
ATOM 1375 O O . ILE A 1 171 ? 21.535 115.667 9.379 1.00 46.41 558 ILE A O 1
ATOM 1380 N N . GLU A 1 172 ? 22.858 117.123 10.452 1.00 45.58 559 GLU A N 1
ATOM 1381 C CA . GLU A 1 172 ? 23.665 116.075 11.075 1.00 37.41 559 GLU A CA 1
ATOM 1382 C C . GLU A 1 172 ? 22.845 115.337 12.138 1.00 37.52 559 GLU A C 1
ATOM 1383 O O . GLU A 1 172 ? 22.905 114.111 12.246 1.00 34.76 559 GLU A O 1
ATOM 1389 N N . GLU A 1 173 ? 22.085 116.098 12.921 1.00 31.44 560 GLU A N 1
ATOM 1390 C CA . GLU A 1 173 ? 21.208 115.531 13.934 1.00 36.91 560 GLU A CA 1
ATOM 1391 C C . GLU A 1 173 ? 20.124 114.642 13.303 1.00 39.41 560 GLU A C 1
ATOM 1392 O O . GLU A 1 173 ? 19.750 113.617 13.874 1.00 34.79 560 GLU A O 1
ATOM 1398 N N . GLN A 1 174 ? 19.638 115.032 12.125 1.00 36.51 561 GLN A N 1
ATOM 1399 C CA . GLN A 1 174 ? 18.658 114.228 11.395 1.00 40.62 561 GLN A CA 1
ATOM 1400 C C . GLN A 1 174 ? 19.214 112.853 11.063 1.00 38.24 561 GLN A C 1
ATOM 1401 O O . GLN A 1 174 ? 18.530 111.838 11.208 1.00 35.95 561 GLN A O 1
ATOM 1407 N N . ILE A 1 175 ? 20.460 112.835 10.607 1.00 35.51 562 ILE A N 1
ATOM 1408 C CA . ILE A 1 175 ? 21.127 111.599 10.231 1.00 26.69 562 ILE A CA 1
ATOM 1409 C C . ILE A 1 175 ? 21.331 110.714 11.458 1.00 28.99 562 ILE A C 1
ATOM 1410 O O . ILE A 1 175 ? 21.061 109.512 11.422 1.00 33.58 562 ILE A O 1
ATOM 1415 N N . LEU A 1 176 ? 21.775 111.325 12.550 1.00 28.53 563 LEU A N 1
ATOM 1416 C CA . LEU A 1 176 ? 22.040 110.605 13.787 1.00 26.44 563 LEU A CA 1
ATOM 1417 C C . LEU A 1 176 ? 20.766 110.048 14.417 1.00 42.62 563 LEU A C 1
ATOM 1418 O O . LEU A 1 176 ? 20.776 108.959 14.989 1.00 39.69 563 LEU A O 1
ATOM 1423 N N . GLU A 1 177 ? 19.677 110.806 14.343 1.00 38.37 564 GLU A N 1
ATOM 1424 C CA . GLU A 1 177 ? 18.449 110.402 15.019 1.00 44.00 564 GLU A CA 1
ATOM 1425 C C . GLU A 1 177 ? 17.600 109.398 14.234 1.00 36.82 564 GLU A C 1
ATOM 1426 O O . GLU A 1 177 ? 16.912 108.584 14.837 1.00 37.61 564 GLU A O 1
ATOM 1432 N N . SER A 1 178 ? 17.575 109.507 12.908 1.00 33.30 565 SER A N 1
ATOM 1433 C CA . SER A 1 178 ? 16.748 108.614 12.098 1.00 31.74 565 SER A CA 1
ATOM 1434 C C . SER A 1 178 ? 17.460 108.083 10.844 1.00 30.43 565 SER A C 1
ATOM 1435 O O . SER A 1 178 ? 17.589 106.871 10.661 1.00 39.97 565 SER A O 1
ATOM 1438 N N . LEU A 1 179 ? 17.858 108.998 9.959 1.00 33.55 566 LEU A N 1
ATOM 1439 C CA . LEU A 1 179 ? 18.299 108.658 8.600 1.00 33.36 566 LEU A CA 1
ATOM 1440 C C . LEU A 1 179 ? 19.382 107.576 8.506 1.00 36.38 566 LEU A C 1
ATOM 1441 O O . LEU A 1 179 ? 19.358 106.751 7.595 1.00 38.53 566 LEU A O 1
ATOM 1446 N N . ALA A 1 180 ? 20.333 107.580 9.429 1.00 31.73 567 ALA A N 1
ATOM 1447 C CA . ALA A 1 180 ? 21.406 106.597 9.378 1.00 31.14 567 ALA A CA 1
ATOM 1448 C C . ALA A 1 180 ? 20.944 105.221 9.862 1.00 36.42 567 ALA A C 1
ATOM 1449 O O . ALA A 1 180 ? 21.672 104.238 9.732 1.00 28.87 567 ALA A O 1
ATOM 1451 N N . TRP A 1 181 ? 19.746 105.158 10.440 1.00 31.69 568 TRP A N 1
ATOM 1452 C CA . TRP A 1 181 ? 19.240 103.909 11.007 1.00 27.55 568 TRP A CA 1
ATOM 1453 C C . TRP A 1 181 ? 18.288 103.133 10.090 1.00 29.42 568 TRP A C 1
ATOM 1454 O O . TRP A 1 181 ? 17.721 102.121 10.503 1.00 34.58 568 TRP A O 1
ATOM 1465 N N . SER A 1 182 ? 18.094 103.603 8.861 1.00 29.58 569 SER A N 1
ATOM 1466 C CA . SER A 1 182 ? 17.170 102.920 7.956 1.00 34.43 569 SER A CA 1
ATOM 1467 C C . SER A 1 182 ? 17.703 101.528 7.610 1.00 33.05 569 SER A C 1
ATOM 1468 O O . SER A 1 182 ? 18.897 101.265 7.748 1.00 30.34 569 SER A O 1
ATOM 1471 N N . HIS A 1 183 ? 16.812 100.639 7.178 1.00 36.34 570 HIS A N 1
ATOM 1472 C CA . HIS A 1 183 ? 17.180 99.247 6.925 1.00 34.85 570 HIS A CA 1
ATOM 1473 C C . HIS A 1 183 ? 18.260 99.122 5.848 1.00 35.44 570 HIS A C 1
ATOM 1474 O O . HIS A 1 183 ? 19.059 98.190 5.868 1.00 47.96 570 HIS A O 1
ATOM 1481 N N . ASP A 1 184 ? 18.299 100.078 4.928 1.00 34.59 571 ASP A N 1
ATOM 1482 C CA . ASP A 1 184 ? 19.269 100.054 3.838 1.00 43.54 571 ASP A CA 1
ATOM 1483 C C . ASP A 1 184 ? 20.600 100.735 4.186 1.00 39.61 571 ASP A C 1
ATOM 1484 O O . ASP A 1 184 ? 21.503 100.802 3.352 1.00 36.04 571 ASP A O 1
ATOM 1489 N N . SER A 1 185 ? 20.717 101.249 5.408 1.00 36.34 572 SER A N 1
ATOM 1490 C CA . SER A 1 185 ? 21.897 102.024 5.801 1.00 29.66 572 SER A CA 1
ATOM 1491 C C . SER A 1 185 ? 23.173 101.181 5.929 1.00 31.04 572 SER A C 1
ATOM 1492 O O . SER A 1 185 ? 23.132 100.037 6.388 1.00 31.70 572 SER A O 1
ATOM 1495 N N . ALA A 1 186 ? 24.306 101.766 5.544 1.00 24.94 573 ALA A N 1
ATOM 1496 C CA . ALA A 1 186 ? 25.600 101.096 5.628 1.00 21.18 573 ALA A CA 1
ATOM 1497 C C . ALA A 1 186 ? 26.022 100.881 7.079 1.00 27.18 573 ALA A C 1
ATOM 1498 O O . ALA A 1 186 ? 26.994 100.179 7.348 1.00 33.45 573 ALA A O 1
ATOM 1500 N N . LEU A 1 187 ? 25.289 101.489 8.007 1.00 28.80 574 LEU A N 1
ATOM 1501 C CA . LEU A 1 187 ? 25.505 101.264 9.433 1.00 34.22 574 LEU A CA 1
ATOM 1502 C C . LEU A 1 187 ? 25.437 99.778 9.800 1.00 31.62 574 LEU A C 1
ATOM 1503 O O . LEU A 1 187 ? 26.249 99.280 10.573 1.00 36.12 574 LEU A O 1
ATOM 1508 N N . TRP A 1 188 ? 24.456 99.077 9.246 1.00 29.67 575 TRP A N 1
ATOM 1509 C CA . TRP A 1 188 ? 24.253 97.680 9.599 1.00 35.84 575 TRP A CA 1
ATOM 1510 C C . TRP A 1 188 ? 25.389 96.839 9.015 1.00 36.49 575 TRP A C 1
ATOM 1511 O O . TRP A 1 188 ? 25.790 95.833 9.601 1.00 30.89 575 TRP A O 1
ATOM 1522 N N . GLU A 1 189 ? 25.933 97.282 7.884 1.00 23.87 576 GLU A N 1
ATOM 1523 C CA . GLU A 1 189 ? 27.122 96.649 7.316 1.00 38.57 576 GLU A CA 1
ATOM 1524 C C . GLU A 1 189 ? 28.318 96.842 8.245 1.00 35.44 576 GLU A C 1
ATOM 1525 O O . GLU A 1 189 ? 29.095 95.918 8.472 1.00 35.46 576 GLU A O 1
ATOM 1531 N N . ALA A 1 190 ? 28.457 98.049 8.783 1.00 32.24 577 ALA A N 1
ATOM 1532 C CA . ALA A 1 190 ? 29.567 98.361 9.679 1.00 35.94 577 ALA A CA 1
ATOM 1533 C C . ALA A 1 190 ? 29.443 97.594 10.996 1.00 33.84 577 ALA A C 1
ATOM 1534 O O . ALA A 1 190 ? 30.438 97.134 11.554 1.00 39.45 577 ALA A O 1
ATOM 1536 N N . LEU A 1 191 ? 28.220 97.469 11.497 1.00 36.49 578 LEU A N 1
ATOM 1537 C CA . LEU A 1 191 ? 27.973 96.688 12.703 1.00 36.74 578 LEU A CA 1
ATOM 1538 C C . LEU A 1 191 ? 28.314 95.222 12.457 1.00 38.67 578 LEU A C 1
ATOM 1539 O O . LEU A 1 191 ? 28.881 94.538 13.318 1.00 29.67 578 LEU A O 1
ATOM 1544 N N . GLN A 1 192 ? 27.965 94.753 11.266 1.00 27.70 579 GLN A N 1
ATOM 1545 C CA . GLN A 1 192 ? 28.175 93.363 10.892 1.00 35.94 579 GLN A CA 1
ATOM 1546 C C . GLN A 1 192 ? 29.656 92.974 10.879 1.00 36.39 579 GLN A C 1
ATOM 1547 O O . GLN A 1 192 ? 30.028 91.936 11.423 1.00 31.58 579 GLN A O 1
ATOM 1553 N N . VAL A 1 193 ? 30.503 93.798 10.265 1.00 27.84 580 VAL A N 1
ATOM 1554 C CA . VAL A 1 193 ? 31.927 93.466 10.194 1.00 32.35 580 VAL A CA 1
ATOM 1555 C C . VAL A 1 193 ? 32.558 93.553 11.580 1.00 32.96 580 VAL A C 1
ATOM 1556 O O . VAL A 1 193 ? 33.601 92.968 11.829 1.00 39.22 580 VAL A O 1
ATOM 1560 N N . SER A 1 194 ? 31.892 94.258 12.488 1.00 29.53 581 SER A N 1
ATOM 1561 C CA . SER A 1 194 ? 32.358 94.402 13.863 1.00 36.51 581 SER A CA 1
ATOM 1562 C C . SER A 1 194 ? 31.808 93.295 14.753 1.00 39.47 581 SER A C 1
ATOM 1563 O O . SER A 1 194 ? 31.816 93.421 15.978 1.00 47.27 581 SER A O 1
ATOM 1566 N N . ALA A 1 195 ? 31.242 92.268 14.119 1.00 37.95 582 ALA A N 1
ATOM 1567 C CA . ALA A 1 195 ? 30.687 91.104 14.807 1.00 36.02 582 ALA A CA 1
ATOM 1568 C C . ALA A 1 195 ? 29.463 91.493 15.631 1.00 37.01 582 ALA A C 1
ATOM 1569 O O . ALA A 1 195 ? 29.204 90.915 16.685 1.00 41.17 582 ALA A O 1
ATOM 1571 N N . ASN A 1 196 ? 28.720 92.478 15.130 1.00 35.30 583 ASN A N 1
ATOM 1572 C CA . ASN A 1 196 ? 27.507 92.973 15.779 1.00 44.88 583 ASN A CA 1
ATOM 1573 C C . ASN A 1 196 ? 27.747 93.472 17.204 1.00 49.34 583 ASN A C 1
ATOM 1574 O O . ASN A 1 196 ? 26.842 93.445 18.038 1.00 56.95 583 ASN A O 1
ATOM 1579 N N . LYS A 1 197 ? 28.959 93.943 17.478 1.00 44.28 584 LYS A N 1
ATOM 1580 C CA . LYS A 1 197 ? 29.257 94.493 18.792 1.00 45.45 584 LYS A CA 1
ATOM 1581 C C . LYS A 1 197 ? 29.006 95.992 18.772 1.00 45.43 584 LYS A C 1
ATOM 1582 O O . LYS A 1 197 ? 29.757 96.756 18.169 1.00 37.30 584 LYS A O 1
ATOM 1588 N N . VAL A 1 198 ? 27.946 96.410 19.451 1.00 51.54 585 VAL A N 1
ATOM 1589 C CA . VAL A 1 198 ? 27.595 97.818 19.503 1.00 52.16 585 VAL A CA 1
ATOM 1590 C C . VAL A 1 198 ? 28.410 98.484 20.598 1.00 53.65 585 VAL A C 1
ATOM 1591 O O . VAL A 1 198 ? 28.367 98.054 21.751 1.00 56.43 585 VAL A O 1
ATOM 1595 N N . PRO A 1 199 ? 29.166 99.529 20.238 1.00 52.29 586 PRO A N 1
ATOM 1596 C CA . PRO A 1 199 ? 29.994 100.251 21.209 1.00 49.58 586 PRO A CA 1
ATOM 1597 C C . PRO A 1 199 ? 29.157 100.866 22.321 1.00 47.57 586 PRO A C 1
ATOM 1598 O O . PRO A 1 199 ? 28.154 101.520 22.042 1.00 47.43 586 PRO A O 1
ATOM 1602 N N . THR A 1 200 ? 29.561 100.649 23.567 1.00 50.24 587 THR A N 1
ATOM 1603 C CA . THR A 1 200 ? 28.838 101.214 24.697 1.00 46.56 587 THR A CA 1
ATOM 1604 C C . THR A 1 200 ? 29.239 102.672 24.884 1.00 51.97 587 THR A C 1
ATOM 1605 O O . THR A 1 200 ? 30.125 103.176 24.191 1.00 53.56 587 THR A O 1
ATOM 1609 N N . CYS A 1 201 ? 28.599 103.347 25.831 1.00 60.58 588 CYS A N 1
ATOM 1610 C CA . CYS A 1 201 ? 28.853 104.766 26.032 1.00 65.53 588 CYS A CA 1
ATOM 1611 C C . CYS A 1 201 ? 30.273 104.985 26.534 1.00 72.38 588 CYS A C 1
ATOM 1612 O O . CYS A 1 201 ? 31.016 105.786 25.973 1.00 70.45 588 CYS A O 1
ATOM 1615 N N . GLU A 1 202 ? 30.642 104.252 27.580 1.00 76.45 589 GLU A N 1
ATOM 1616 C CA . GLU A 1 202 ? 31.977 104.335 28.165 1.00 81.98 589 GLU A CA 1
ATOM 1617 C C . GLU A 1 202 ? 33.088 104.097 27.140 1.00 78.74 589 GLU A C 1
ATOM 1618 O O . GLU A 1 202 ? 34.151 104.715 27.210 1.00 85.24 589 GLU A O 1
ATOM 1624 N N . GLU A 1 203 ? 32.832 103.216 26.179 1.00 69.21 590 GLU A N 1
ATOM 1625 C CA . GLU A 1 203 ? 33.853 102.822 25.216 1.00 67.12 590 GLU A CA 1
ATOM 1626 C C . GLU A 1 203 ? 34.226 103.933 24.239 1.00 73.78 590 GLU A C 1
ATOM 1627 O O . GLU A 1 203 ? 35.404 104.131 23.940 1.00 84.42 590 GLU A O 1
ATOM 1633 N N . VAL A 1 204 ? 33.232 104.645 23.723 1.00 72.56 591 VAL A N 1
ATOM 1634 C CA . VAL A 1 204 ? 33.509 105.709 22.765 1.00 67.33 591 VAL A CA 1
ATOM 1635 C C . VAL A 1 204 ? 33.635 107.086 23.407 1.00 79.62 591 VAL A C 1
ATOM 1636 O O . VAL A 1 204 ? 34.041 108.042 22.748 1.00 82.52 591 VAL A O 1
ATOM 1640 N N . ILE A 1 205 ? 33.291 107.189 24.688 1.00 90.68 592 ILE A N 1
ATOM 1641 C CA . ILE A 1 205 ? 33.353 108.471 25.385 1.00 98.18 592 ILE A CA 1
ATOM 1642 C C . ILE A 1 205 ? 34.655 108.624 26.175 1.00 106.15 592 ILE A C 1
ATOM 1643 O O . ILE A 1 205 ? 34.924 109.682 26.749 1.00 108.79 592 ILE A O 1
ATOM 1648 N N . PHE A 1 206 ? 35.469 107.572 26.176 1.00 109.70 593 PHE A N 1
ATOM 1649 C CA . PHE A 1 206 ? 36.715 107.555 26.937 1.00 114.25 593 PHE A CA 1
ATOM 1650 C C . PHE A 1 206 ? 37.691 108.623 26.453 1.00 118.49 593 PHE A C 1
ATOM 1651 O O . PHE A 1 206 ? 38.134 109.470 27.231 1.00 122.74 593 PHE A O 1
ATOM 1653 N N . ARG A 1 217 ? 39.003 101.340 19.589 1.00 91.11 784 ARG A N 1
ATOM 1654 C CA . ARG A 1 217 ? 37.777 101.662 18.864 1.00 86.83 784 ARG A CA 1
ATOM 1655 C C . ARG A 1 217 ? 38.035 102.618 17.701 1.00 84.32 784 ARG A C 1
ATOM 1656 O O . ARG A 1 217 ? 38.619 102.229 16.689 1.00 87.96 784 ARG A O 1
ATOM 1664 N N . THR A 1 218 ? 37.546 103.848 17.850 1.00 79.76 785 THR A N 1
ATOM 1665 C CA . THR A 1 218 ? 37.751 104.974 16.923 1.00 83.67 785 THR A CA 1
ATOM 1666 C C . THR A 1 218 ? 37.638 104.615 15.436 1.00 82.72 785 THR A C 1
ATOM 1667 O O . THR A 1 218 ? 38.322 105.192 14.590 1.00 85.33 785 THR A O 1
ATOM 1671 N N . GLY A 1 219 ? 36.730 103.699 15.117 1.00 74.29 786 GLY A N 1
ATOM 1672 C CA . GLY A 1 219 ? 36.409 103.403 13.735 1.00 61.66 786 GLY A CA 1
ATOM 1673 C C . GLY A 1 219 ? 35.168 104.183 13.344 1.00 50.49 786 GLY A C 1
ATOM 1674 O O . GLY A 1 219 ? 34.690 105.015 14.118 1.00 46.43 786 GLY A O 1
ATOM 1675 N N . SER A 1 220 ? 34.653 103.921 12.146 1.00 41.25 787 SER A N 1
ATOM 1676 C CA . SER A 1 220 ? 33.424 104.549 11.680 1.00 40.25 787 SER A CA 1
ATOM 1677 C C . SER A 1 220 ? 32.285 104.334 12.666 1.00 36.78 787 SER A C 1
ATOM 1678 O O . SER A 1 220 ? 31.512 105.248 12.946 1.00 41.79 787 SER A O 1
ATOM 1681 N N . LEU A 1 221 ? 32.194 103.118 13.191 1.00 37.98 788 LEU A N 1
ATOM 1682 C CA . LEU A 1 221 ? 31.169 102.769 14.162 1.00 41.08 788 LEU A CA 1
ATOM 1683 C C . LEU A 1 221 ? 31.265 103.626 15.412 1.00 42.93 788 LEU A C 1
ATOM 1684 O O . LEU A 1 221 ? 30.297 104.265 15.818 1.00 49.76 788 LEU A O 1
ATOM 1689 N N . ALA A 1 222 ? 32.444 103.619 16.016 1.00 40.87 789 ALA A N 1
ATOM 1690 C CA . ALA A 1 222 ? 32.689 104.324 17.265 1.00 36.14 789 ALA A CA 1
ATOM 1691 C C . ALA A 1 222 ? 32.441 105.819 17.137 1.00 36.90 789 ALA A C 1
ATOM 1692 O O . ALA A 1 222 ? 31.841 106.429 1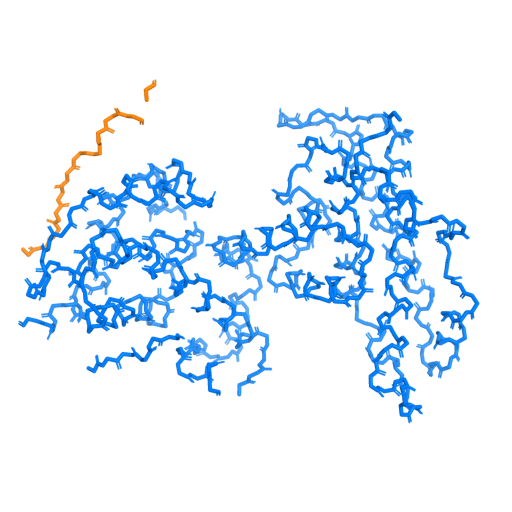8.019 1.00 43.66 789 ALA A O 1
ATOM 1694 N N . LEU A 1 223 ? 32.909 106.413 16.044 1.00 42.51 790 LEU A N 1
ATOM 1695 C CA . LEU A 1 223 ? 32.715 107.845 15.827 1.00 49.02 790 LEU A CA 1
ATOM 1696 C C . LEU A 1 223 ? 31.233 108.169 15.687 1.00 46.14 790 LEU A C 1
ATOM 1697 O O . LEU A 1 223 ? 30.764 109.200 16.172 1.00 45.80 790 LEU A O 1
ATOM 1702 N N . PHE A 1 224 ? 30.503 107.276 15.025 1.00 37.80 791 PHE A N 1
ATOM 1703 C CA . PHE A 1 224 ? 29.069 107.434 14.844 1.00 27.24 791 PHE A CA 1
ATOM 1704 C C . PHE A 1 224 ? 28.348 107.382 16.182 1.00 37.89 791 PHE A C 1
ATOM 1705 O O . PHE A 1 224 ? 27.587 108.287 16.522 1.00 35.71 791 PHE A O 1
ATOM 1713 N N . TYR A 1 225 ? 28.598 106.323 16.943 1.00 30.02 792 TYR A N 1
ATOM 1714 C CA . TYR A 1 225 ? 27.933 106.146 18.222 1.00 38.00 792 TYR A CA 1
ATOM 1715 C C . TYR A 1 225 ? 28.348 107.209 19.234 1.00 45.25 792 TYR A C 1
ATOM 1716 O O . TYR A 1 225 ? 27.552 107.592 20.090 1.00 52.67 792 TYR A O 1
ATOM 1725 N N . ARG A 1 226 ? 29.580 107.697 19.127 1.00 44.13 793 ARG A N 1
ATOM 1726 C CA . ARG A 1 226 ? 30.025 108.814 19.955 1.00 45.92 793 ARG A CA 1
ATOM 1727 C C . ARG A 1 226 ? 29.101 110.011 19.744 1.00 44.36 793 ARG A C 1
ATOM 1728 O O . ARG A 1 226 ? 28.602 110.600 20.704 1.00 44.08 793 ARG A O 1
ATOM 1736 N N . LYS A 1 227 ? 28.869 110.349 18.479 1.00 39.42 794 LYS A N 1
ATOM 1737 C CA . LYS A 1 227 ? 27.941 111.414 18.112 1.00 45.33 794 LYS A CA 1
ATOM 1738 C C . LYS A 1 227 ? 26.531 111.128 18.628 1.00 50.62 794 LYS A C 1
ATOM 1739 O O . LYS A 1 227 ? 25.894 111.994 19.231 1.00 54.09 794 LYS A O 1
ATOM 1745 N N . VAL A 1 228 ? 26.054 109.910 18.390 1.00 47.78 795 VAL A N 1
ATOM 1746 C CA . VAL A 1 228 ? 24.717 109.504 18.817 1.00 43.65 795 VAL A CA 1
ATOM 1747 C C . VAL A 1 228 ? 24.553 109.612 20.333 1.00 44.79 795 VAL A C 1
ATOM 1748 O O . VAL A 1 228 ? 23.574 110.185 20.816 1.00 46.45 795 VAL A O 1
ATOM 1752 N N . TYR A 1 229 ? 25.515 109.068 21.078 1.00 45.69 796 TYR A N 1
ATOM 1753 C CA . TYR A 1 229 ? 25.470 109.108 22.539 1.00 43.00 796 TYR A CA 1
ATOM 1754 C C . TYR A 1 229 ? 25.543 110.536 23.063 1.00 52.45 796 TYR A C 1
ATOM 1755 O O . TYR A 1 229 ? 24.960 110.860 24.099 1.00 58.40 796 TYR A O 1
ATOM 1764 N N . HIS A 1 230 ? 26.269 111.390 22.351 1.00 52.20 797 HIS A N 1
ATOM 1765 C CA . HIS A 1 230 ? 26.348 112.791 22.735 1.00 56.69 797 HIS A CA 1
ATOM 1766 C C . HIS A 1 230 ? 25.005 113.474 22.510 1.00 59.50 797 HIS A C 1
ATOM 1767 O O . HIS A 1 230 ? 24.534 114.227 23.363 1.00 66.50 797 HIS A O 1
ATOM 1774 N N . LEU A 1 231 ? 24.392 113.200 21.361 1.00 45.72 798 LEU A N 1
ATOM 1775 C CA . LEU A 1 231 ? 23.117 113.814 21.004 1.00 47.36 798 LEU A CA 1
ATOM 1776 C C . LEU A 1 231 ? 21.998 113.390 21.952 1.00 51.59 798 LEU A C 1
ATOM 1777 O O . LEU A 1 231 ? 21.218 114.220 22.416 1.00 55.90 798 LEU A O 1
ATOM 1782 N N . ALA A 1 232 ? 21.934 112.095 22.243 1.00 50.65 799 ALA A N 1
ATOM 1783 C CA . ALA A 1 232 ? 20.892 111.555 23.109 1.00 48.66 799 ALA A CA 1
ATOM 1784 C C . ALA A 1 232 ? 21.022 112.044 24.548 1.00 55.84 799 ALA A C 1
ATOM 1785 O O . ALA A 1 232 ? 20.019 112.193 25.248 1.00 64.81 799 ALA A O 1
ATOM 1787 N N . SER A 1 233 ? 22.251 112.291 24.994 1.00 57.24 800 SER A N 1
ATOM 1788 C CA . SER A 1 233 ? 22.470 112.763 26.359 1.00 60.05 800 SER A CA 1
ATOM 1789 C C . SER A 1 233 ? 21.948 114.189 26.516 1.00 61.58 800 SER A C 1
ATOM 1790 O O . SER A 1 233 ? 21.317 114.519 27.521 1.00 64.04 800 SER A O 1
ATOM 1793 N N . VAL A 1 234 ? 22.207 115.025 25.514 1.00 58.06 801 VAL A N 1
ATOM 1794 C CA . VAL A 1 234 ? 21.711 116.398 25.503 1.00 61.01 801 VAL A CA 1
ATOM 1795 C C . VAL A 1 234 ? 20.181 116.419 25.498 1.00 68.98 801 VAL A C 1
ATOM 1796 O O . VAL A 1 234 ? 19.554 117.263 26.143 1.00 72.44 801 VAL A O 1
ATOM 1800 N N . ARG A 1 235 ? 19.585 115.471 24.781 1.00 67.94 802 ARG A N 1
ATOM 1801 C CA . ARG A 1 235 ? 18.132 115.361 24.713 1.00 62.52 802 ARG A CA 1
ATOM 1802 C C . ARG A 1 235 ? 17.546 114.642 25.929 1.00 72.30 802 ARG A C 1
ATOM 1803 O O . ARG A 1 235 ? 16.328 114.629 26.117 1.00 81.33 802 ARG A O 1
ATOM 1811 N N . LEU A 1 236 ? 18.393 114.006 26.731 1.00 68.47 803 LEU A N 1
ATOM 1812 C CA . LEU A 1 236 ? 17.941 113.482 28.016 1.00 67.87 803 LEU A CA 1
ATOM 1813 C C . LEU A 1 236 ? 17.963 114.565 29.090 1.00 79.89 803 LEU A C 1
ATOM 1814 O O . LEU A 1 236 ? 17.036 114.681 29.894 1.00 86.16 803 LEU A O 1
ATOM 1819 N N . ARG A 1 237 ? 19.036 115.351 29.088 1.00 80.13 804 ARG A N 1
ATOM 1820 C CA . ARG A 1 237 ? 19.272 116.376 30.099 1.00 88.08 804 ARG A CA 1
ATOM 1821 C C . ARG A 1 237 ? 18.159 117.420 30.131 1.00 97.96 804 ARG A C 1
ATOM 1822 O O . ARG A 1 237 ? 17.575 117.682 31.182 1.00 101.61 804 ARG A O 1
ATOM 1830 N N . ASP A 1 238 ? 17.878 118.007 28.972 1.00 104.25 805 ASP A N 1
ATOM 1831 C CA . ASP A 1 238 ? 16.803 118.982 28.813 1.00 115.87 805 ASP A CA 1
ATOM 1832 C C . ASP A 1 238 ? 15.464 118.443 29.310 1.00 108.33 805 ASP A C 1
ATOM 1833 O O . ASP A 1 238 ? 14.688 119.158 29.944 1.00 119.12 805 ASP A O 1
ATOM 1838 N N . LEU A 1 239 ? 15.207 117.173 29.012 1.00 90.58 806 LEU A N 1
ATOM 1839 C CA . LEU A 1 239 ? 13.945 116.534 29.350 1.00 84.06 806 LEU A CA 1
ATOM 1840 C C . LEU A 1 239 ? 13.907 116.186 30.832 1.00 88.76 806 LEU A C 1
ATOM 1841 O O . LEU A 1 239 ? 12.837 116.008 31.414 1.00 92.50 806 LEU A O 1
ATOM 1846 N N . CYS A 1 240 ? 15.087 116.090 31.438 1.00 88.11 807 CYS A N 1
ATOM 1847 C CA . CYS A 1 240 ? 15.193 115.863 32.872 1.00 95.60 807 CYS A CA 1
ATOM 1848 C C . CYS A 1 240 ? 15.196 117.194 33.615 1.00 98.85 807 CYS A C 1
ATOM 1849 O O . CYS A 1 240 ? 15.259 117.240 34.843 1.00 105.42 807 CYS A O 1
ATOM 1852 N N . LEU A 1 241 ? 15.143 118.278 32.850 1.00 94.49 808 LEU A N 1
ATOM 1853 C CA . LEU A 1 241 ? 14.930 119.603 33.411 1.00 91.71 808 LEU A CA 1
ATOM 1854 C C . LEU A 1 241 ? 13.450 119.962 33.339 1.00 96.96 808 LEU A C 1
ATOM 1855 O O . LEU A 1 241 ? 13.049 121.060 33.717 1.00 99.88 808 LEU A O 1
ATOM 1860 N N . LYS A 1 242 ? 12.642 119.025 32.851 1.00 102.18 809 LYS A N 1
ATOM 1861 C CA . LYS A 1 242 ? 11.197 119.208 32.814 1.00 108.87 809 LYS A CA 1
ATOM 1862 C C . LYS A 1 242 ? 10.648 118.907 34.192 1.00 115.22 809 LYS A C 1
ATOM 1863 O O . LYS A 1 242 ? 10.270 119.812 34.935 1.00 128.91 809 LYS A O 1
ATOM 1865 N N . LEU A 1 243 ? 10.614 117.625 34.531 1.00 106.14 810 LEU A N 1
ATOM 1866 C CA . LEU A 1 243 ? 10.571 117.232 35.926 1.00 106.35 810 LEU A CA 1
ATOM 1867 C C . LEU A 1 243 ? 12.028 117.173 36.330 1.00 106.43 810 LEU A C 1
ATOM 1868 O O . LEU A 1 243 ? 12.808 116.443 35.718 1.00 110.90 810 LEU A O 1
ATOM 1873 N N . ASP A 1 244 ? 12.398 117.948 37.345 1.00 115.28 811 ASP A N 1
ATOM 1874 C CA . ASP A 1 244 ? 13.799 118.129 37.718 1.00 121.53 811 ASP A CA 1
ATOM 1875 C C . ASP A 1 244 ? 14.494 116.804 38.003 1.00 127.55 811 ASP A C 1
ATOM 1876 O O . ASP A 1 244 ? 15.724 116.734 37.998 1.00 124.45 811 ASP A O 1
ATOM 1878 N N . VAL A 1 245 ? 13.685 115.775 38.258 1.00 135.30 812 VAL A N 1
ATOM 1879 C CA . VAL A 1 245 ? 14.121 114.424 38.610 1.00 140.33 812 VAL A CA 1
ATOM 1880 C C . VAL A 1 245 ? 15.276 114.508 39.608 1.00 142.82 812 VAL A C 1
ATOM 1881 O O . VAL A 1 245 ? 15.204 115.268 40.575 1.00 153.57 812 VAL A O 1
ATOM 1885 N N . SER A 1 246 ? 16.327 113.732 39.388 1.00 132.09 813 SER A N 1
ATOM 1886 C CA . SER A 1 246 ? 17.580 113.942 40.094 1.00 126.68 813 SER A CA 1
ATOM 1887 C C . SER A 1 246 ? 18.714 113.400 39.243 1.00 119.00 813 SER A C 1
ATOM 1888 O O . SER A 1 246 ? 18.508 112.513 38.414 1.00 111.03 813 SER A O 1
ATOM 1891 N N . ASN A 1 247 ? 19.910 113.943 39.441 1.00 116.44 814 ASN A N 1
ATOM 1892 C CA . ASN A 1 247 ? 21.069 113.535 38.662 1.00 111.83 814 ASN A CA 1
ATOM 1893 C C . ASN A 1 247 ? 21.464 112.092 38.947 1.00 115.08 814 ASN A C 1
ATOM 1894 O O . ASN A 1 247 ? 22.294 111.515 38.244 1.00 116.10 814 ASN A O 1
ATOM 1899 N N . GLU A 1 248 ? 20.857 111.514 39.979 1.00 118.50 815 GLU A N 1
ATOM 1900 C CA . GLU A 1 248 ? 21.020 110.097 40.268 1.00 119.63 815 GLU A CA 1
ATOM 1901 C C . GLU A 1 248 ? 20.155 109.262 39.326 1.00 117.01 815 GLU A C 1
ATOM 1902 O O . GLU A 1 248 ? 20.592 108.225 38.827 1.00 119.71 815 GLU A O 1
ATOM 1904 N N . LEU A 1 249 ? 18.930 109.721 39.084 1.00 114.75 816 LEU A N 1
ATOM 1905 C CA . LEU A 1 249 ? 17.999 108.999 38.219 1.00 111.46 816 LEU A CA 1
ATOM 1906 C C . LEU A 1 249 ? 18.274 109.237 36.737 1.00 107.92 816 LEU A C 1
ATOM 1907 O O . LEU A 1 249 ? 17.970 108.383 35.902 1.00 100.02 816 LEU A O 1
ATOM 1912 N N . ARG A 1 250 ? 18.839 110.396 36.406 1.00 113.93 817 ARG A N 1
ATOM 1913 C CA . ARG A 1 250 ? 19.171 110.700 35.016 1.00 113.41 817 ARG A CA 1
ATOM 1914 C C . ARG A 1 250 ? 20.222 109.708 34.508 1.00 114.64 817 ARG A C 1
ATOM 1915 O O . ARG A 1 250 ? 20.354 109.489 33.304 1.00 117.88 817 ARG A O 1
ATOM 1923 N N . ARG A 1 251 ? 20.963 109.109 35.437 1.00 109.20 818 ARG A N 1
ATOM 1924 C CA . ARG A 1 251 ? 21.897 108.040 35.105 1.00 98.96 818 ARG A CA 1
ATOM 1925 C C . ARG A 1 251 ? 21.153 106.721 34.923 1.00 94.34 818 ARG A C 1
ATOM 1926 O O . ARG A 1 251 ? 21.459 105.943 34.017 1.00 92.87 818 ARG A O 1
ATOM 1928 N N . LYS A 1 252 ? 20.173 106.480 35.790 1.00 91.42 819 LYS A N 1
ATOM 1929 C CA . LYS A 1 252 ? 19.393 105.246 35.758 1.00 92.91 819 LYS A CA 1
ATOM 1930 C C . LYS A 1 252 ? 18.611 105.115 34.455 1.00 92.78 819 LYS A C 1
ATOM 1931 O O . LYS A 1 252 ? 18.400 104.012 33.949 1.00 93.77 819 LYS A O 1
ATOM 1933 N N . ILE A 1 253 ? 18.174 106.248 33.922 1.00 92.33 820 ILE A N 1
ATOM 1934 C CA . ILE A 1 253 ? 17.419 106.259 32.678 1.00 88.44 820 ILE A CA 1
ATOM 1935 C C . ILE A 1 253 ? 18.352 106.163 31.465 1.00 76.53 820 ILE A C 1
ATOM 1936 O O . ILE A 1 253 ? 18.009 105.562 30.442 1.00 64.12 820 ILE A O 1
ATOM 1941 N N . TRP A 1 254 ? 19.539 106.743 31.591 1.00 76.72 821 TRP A N 1
ATOM 1942 C CA . TRP A 1 254 ? 20.532 106.698 30.530 1.00 65.70 821 TRP A CA 1
ATOM 1943 C C . TRP A 1 254 ? 21.021 105.267 30.326 1.00 72.86 821 TRP A C 1
ATOM 1944 O O . TRP A 1 254 ? 21.503 104.907 29.250 1.00 73.16 821 TRP A O 1
ATOM 1955 N N . THR A 1 255 ? 20.874 104.454 31.368 1.00 71.63 822 THR A N 1
ATOM 1956 C CA . THR A 1 255 ? 21.311 103.064 31.340 1.00 69.95 822 THR A CA 1
ATOM 1957 C C . THR A 1 255 ? 20.386 102.196 30.490 1.00 69.44 822 THR A C 1
ATOM 1958 O O . THR A 1 255 ? 20.848 101.376 29.692 1.00 68.91 822 THR A O 1
ATOM 1962 N N . CYS A 1 256 ? 19.080 102.379 30.667 1.00 67.34 823 CYS A N 1
ATOM 1963 C CA . CYS A 1 256 ? 18.090 101.613 29.915 1.00 66.97 823 CYS A CA 1
ATOM 1964 C C . CYS A 1 256 ? 18.137 101.941 28.431 1.00 65.96 823 CYS A C 1
ATOM 1965 O O . CYS A 1 256 ? 17.910 101.074 27.586 1.00 68.29 823 CYS A O 1
ATOM 1968 N N . PHE A 1 257 ? 18.430 103.198 28.118 1.00 62.32 824 PHE A N 1
ATOM 1969 C CA . PHE A 1 257 ? 18.531 103.625 26.731 1.00 59.09 824 PHE A CA 1
ATOM 1970 C C . PHE A 1 257 ? 19.760 103.010 26.072 1.00 51.21 824 PHE A C 1
ATOM 1971 O O . PHE A 1 257 ? 19.701 102.570 24.927 1.00 50.51 824 PHE A O 1
ATOM 1979 N N . GLU A 1 258 ? 20.870 102.977 26.802 1.00 52.17 825 GLU A N 1
ATOM 1980 C CA . GLU A 1 258 ? 22.093 102.364 26.297 1.00 61.24 825 GLU A CA 1
ATOM 1981 C C . GLU A 1 258 ? 21.904 100.863 26.091 1.00 63.11 825 GLU A C 1
ATOM 1982 O O . GLU A 1 258 ? 22.461 100.280 25.162 1.00 66.38 825 GLU A O 1
ATOM 1988 N N . PHE A 1 259 ? 21.118 100.243 26.966 1.00 62.33 826 PHE A N 1
ATOM 1989 C CA . PHE A 1 259 ? 20.844 98.817 26.863 1.00 54.01 826 PHE A CA 1
ATOM 1990 C C . PHE A 1 259 ? 20.118 98.490 25.567 1.00 56.83 826 PHE A C 1
ATOM 1991 O O . PHE A 1 259 ? 20.430 97.498 24.912 1.00 62.00 826 PHE A O 1
ATOM 1999 N N . THR A 1 260 ? 19.147 99.318 25.197 1.00 56.54 827 THR A N 1
ATOM 2000 C CA . THR A 1 260 ? 18.395 99.078 23.973 1.00 50.86 827 THR A CA 1
ATOM 2001 C C . THR A 1 260 ? 19.251 99.340 22.740 1.00 49.72 827 THR A C 1
ATOM 2002 O O . THR A 1 260 ? 19.061 98.701 21.718 1.00 55.59 827 THR A O 1
ATOM 2006 N N . LEU A 1 261 ? 20.184 100.284 22.824 1.00 46.44 828 LEU A N 1
ATOM 2007 C CA . LEU A 1 261 ? 21.089 100.533 21.701 1.00 44.58 828 LEU A CA 1
ATOM 2008 C C . LEU A 1 261 ? 22.071 99.376 21.515 1.00 53.69 828 LEU A C 1
ATOM 2009 O O . LEU A 1 261 ? 22.247 98.871 20.407 1.00 47.49 828 LEU A O 1
ATOM 2014 N N . VAL A 1 262 ? 22.715 98.965 22.605 1.00 57.77 829 VAL A N 1
ATOM 2015 C CA . VAL A 1 262 ? 23.713 97.899 22.552 1.00 47.86 829 VAL A CA 1
ATOM 2016 C C . VAL A 1 262 ? 23.106 96.500 22.397 1.00 52.78 829 VAL A C 1
ATOM 2017 O O . VAL A 1 262 ? 23.485 95.750 21.494 1.00 48.25 829 VAL A O 1
ATOM 2021 N N . HIS A 1 263 ? 22.168 96.149 23.273 1.00 46.08 830 HIS A N 1
ATOM 2022 C CA . HIS A 1 263 ? 21.628 94.795 23.290 1.00 51.60 830 HIS A CA 1
ATOM 2023 C C . HIS A 1 263 ? 20.288 94.623 22.565 1.00 58.68 830 HIS A C 1
ATOM 2024 O O . HIS A 1 263 ? 19.763 93.510 22.488 1.00 59.47 830 HIS A O 1
ATOM 2031 N N . CYS A 1 264 ? 19.723 95.712 22.051 1.00 58.28 831 CYS A N 1
ATOM 2032 C CA . CYS A 1 264 ? 18.575 95.600 21.151 1.00 54.90 831 CYS A CA 1
ATOM 2033 C C . CYS A 1 264 ? 18.689 96.516 19.940 1.00 48.62 831 CYS A C 1
ATOM 2034 O O . CYS A 1 264 ? 17.767 97.290 19.677 1.00 47.40 831 CYS A O 1
ATOM 2037 N N . PRO A 1 265 ? 19.785 96.407 19.168 1.00 46.42 832 PRO A N 1
ATOM 20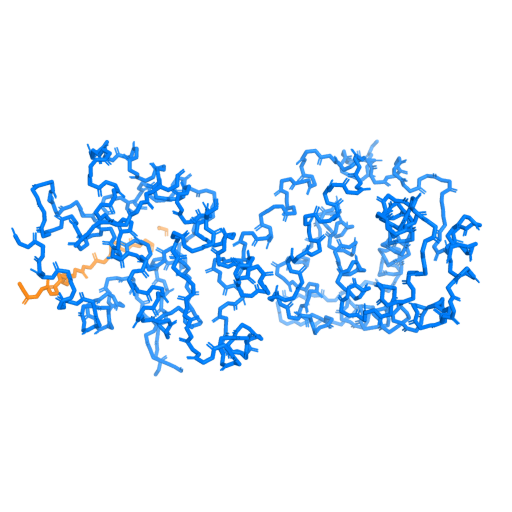38 C CA . PRO A 1 265 ? 19.982 97.412 18.114 1.00 45.00 832 PRO A CA 1
ATOM 2039 C C . PRO A 1 265 ? 18.906 97.368 17.027 1.00 46.66 832 PRO A C 1
ATOM 2040 O O . PRO A 1 265 ? 18.674 98.378 16.366 1.00 42.27 832 PRO A O 1
ATOM 2044 N N . ASP A 1 266 ? 18.247 96.226 16.866 1.00 53.68 833 ASP A N 1
ATOM 2045 C CA . ASP A 1 266 ? 17.222 96.079 15.837 1.00 56.94 833 ASP A CA 1
ATOM 2046 C C . ASP A 1 266 ? 16.036 97.023 16.048 1.00 54.44 833 ASP A C 1
ATOM 2047 O O . ASP A 1 266 ? 15.365 97.400 15.089 1.00 58.06 833 ASP A O 1
ATOM 2052 N N . LEU A 1 267 ? 15.784 97.412 17.294 1.00 50.03 834 LEU A N 1
ATOM 2053 C CA . LEU A 1 267 ? 14.649 98.286 17.597 1.00 51.02 834 LEU A CA 1
ATOM 2054 C C . LEU A 1 267 ? 14.814 99.670 16.970 1.00 52.17 834 LEU A C 1
ATOM 2055 O O . LEU A 1 267 ? 13.840 100.402 16.794 1.00 52.16 834 LEU A O 1
ATOM 2060 N N . MET A 1 268 ? 16.049 100.030 16.635 1.00 37.44 835 MET A N 1
ATOM 2061 C CA . MET A 1 268 ? 16.313 101.330 16.028 1.00 39.42 835 MET A CA 1
ATOM 2062 C C . MET A 1 268 ? 16.071 101.328 14.524 1.00 39.01 835 MET A C 1
ATOM 2063 O O . MET A 1 268 ? 15.921 102.387 13.914 1.00 43.91 835 MET A O 1
ATOM 2068 N N . LYS A 1 269 ? 16.030 100.142 13.928 1.00 39.14 836 LYS A N 1
ATOM 2069 C CA . LYS A 1 269 ? 15.951 100.049 12.476 1.00 43.02 836 LYS A CA 1
ATOM 2070 C C . LYS A 1 269 ? 14.655 100.677 11.963 1.00 44.02 836 LYS A C 1
ATOM 2071 O O . LYS A 1 269 ? 13.557 100.306 12.386 1.00 35.75 836 LYS A O 1
ATOM 2077 N N . ASP A 1 270 ? 14.811 101.641 11.059 1.00 40.85 837 ASP A N 1
ATOM 2078 C CA . ASP A 1 270 ? 13.704 102.407 10.494 1.00 44.20 837 ASP A CA 1
ATOM 2079 C C . ASP A 1 270 ? 12.921 103.158 11.560 1.00 45.90 837 ASP A C 1
ATOM 2080 O O . ASP A 1 270 ? 11.769 103.521 11.350 1.00 41.37 837 ASP A O 1
ATOM 2085 N N . ARG A 1 271 ? 13.554 103.421 12.695 1.00 40.79 838 ARG A N 1
ATOM 2086 C CA . ARG A 1 271 ? 12.895 104.188 13.737 1.00 35.02 838 ARG A CA 1
ATOM 2087 C C . ARG A 1 271 ? 13.663 105.460 14.086 1.00 33.99 838 ARG A C 1
ATOM 2088 O O . ARG A 1 271 ? 14.657 105.805 13.448 1.00 37.55 838 ARG A O 1
ATOM 2096 N N . HIS A 1 272 ? 13.170 106.161 15.094 1.00 45.40 839 HIS A N 1
ATOM 2097 C CA . HIS A 1 272 ? 13.709 107.448 15.494 1.00 44.81 839 HIS A CA 1
ATOM 2098 C C . HIS A 1 272 ? 14.338 107.307 16.873 1.00 44.17 839 HIS A C 1
ATOM 2099 O O . HIS A 1 272 ? 13.783 106.641 17.744 1.00 46.03 839 HIS A O 1
ATOM 2106 N N . LEU A 1 273 ? 15.495 107.930 17.061 1.00 46.16 840 LEU A N 1
ATOM 2107 C CA . LEU A 1 273 ? 16.210 107.886 18.335 1.00 37.26 840 LEU A CA 1
ATOM 2108 C C . LEU A 1 273 ? 15.346 108.335 19.524 1.00 51.99 840 LEU A C 1
ATOM 2109 O O . LEU A 1 273 ? 15.398 107.739 20.603 1.00 51.20 840 LEU A O 1
ATOM 2114 N N . ASP A 1 274 ? 14.545 109.380 19.327 1.00 47.16 841 ASP A N 1
ATOM 2115 C CA . ASP A 1 274 ? 13.731 109.917 20.419 1.00 48.64 841 ASP A CA 1
ATOM 2116 C C . ASP A 1 274 ? 12.626 108.952 20.845 1.00 49.41 841 ASP A C 1
ATOM 2117 O O . ASP A 1 274 ? 12.208 108.958 22.000 1.00 49.15 841 ASP A O 1
ATOM 2122 N N . GLN A 1 275 ? 12.153 108.127 19.915 1.00 52.90 842 GLN A N 1
ATOM 2123 C CA . GLN A 1 275 ? 11.141 107.120 20.233 1.00 51.58 842 GLN A CA 1
ATOM 2124 C C . GLN A 1 275 ? 11.665 106.128 21.268 1.00 52.98 842 GLN A C 1
ATOM 2125 O O . GLN A 1 275 ? 10.935 105.713 22.166 1.00 51.98 842 GLN A O 1
ATOM 2131 N N . LEU A 1 276 ? 12.935 105.754 21.146 1.00 54.54 843 LEU A N 1
ATOM 2132 C CA . LEU A 1 276 ? 13.547 104.841 22.106 1.00 58.29 843 LEU A CA 1
ATOM 2133 C C . LEU A 1 276 ? 13.937 105.548 23.402 1.00 56.01 843 LEU A C 1
ATOM 2134 O O . LEU A 1 276 ? 13.914 104.946 24.477 1.00 58.51 843 LEU A O 1
ATOM 2139 N N . LEU A 1 277 ? 14.299 106.824 23.300 1.00 52.46 844 LEU A N 1
ATOM 2140 C CA . LEU A 1 277 ? 14.684 107.600 24.474 1.00 51.74 844 LEU A CA 1
ATOM 2141 C C . LEU A 1 277 ? 13.471 107.929 25.343 1.00 66.26 844 LEU A C 1
ATOM 2142 O O . LEU A 1 277 ? 13.559 107.929 26.570 1.00 75.20 844 LEU A O 1
ATOM 2147 N N . LEU A 1 278 ? 12.340 108.207 24.702 1.00 60.26 845 LEU A N 1
ATOM 2148 C CA . LEU A 1 278 ? 11.109 108.489 25.428 1.00 64.59 845 LEU A CA 1
ATOM 2149 C C . LEU A 1 278 ? 10.558 107.209 26.042 1.00 68.60 845 LEU A C 1
ATOM 2150 O O . LEU A 1 278 ? 10.146 107.198 27.202 1.00 65.20 845 LEU A O 1
ATOM 2155 N N . CYS A 1 279 ? 10.553 106.132 25.259 1.00 63.74 846 CYS A N 1
ATOM 2156 C CA . CYS A 1 279 ? 10.119 104.831 25.755 1.00 62.03 846 CYS A CA 1
ATOM 2157 C C . CYS A 1 279 ? 10.971 104.399 26.931 1.00 67.40 846 CYS A C 1
ATOM 2158 O O . CYS A 1 279 ? 10.480 103.779 27.860 1.00 71.90 846 CYS A O 1
ATOM 2161 N N . ALA A 1 280 ? 12.256 104.718 26.885 1.00 68.46 847 ALA A N 1
ATOM 2162 C CA . ALA A 1 280 ? 13.123 104.414 28.008 1.00 68.82 847 ALA A CA 1
ATOM 2163 C C . ALA A 1 280 ? 12.655 105.203 29.217 1.00 67.22 847 ALA A C 1
ATOM 2164 O O . ALA A 1 280 ? 12.510 104.646 30.303 1.00 73.86 847 ALA A O 1
ATOM 2166 N N . PHE A 1 281 ? 12.405 106.497 29.012 1.00 79.32 848 PHE A N 1
ATOM 2167 C CA . PHE A 1 281 ? 12.068 107.424 30.096 1.00 82.80 848 PHE A CA 1
ATOM 2168 C C . PHE A 1 281 ? 10.926 106.935 30.977 1.00 85.99 848 PHE A C 1
ATOM 2169 O O . PHE A 1 281 ? 11.054 106.875 32.200 1.00 88.45 848 PHE A O 1
ATOM 2177 N N . TYR A 1 282 ? 9.809 106.599 30.347 1.00 87.65 849 TYR A N 1
ATOM 2178 C CA . TYR A 1 282 ? 8.608 106.208 31.067 1.00 91.18 849 TYR A CA 1
ATOM 2179 C C . TYR A 1 282 ? 8.817 104.958 31.921 1.00 96.29 849 TYR A C 1
ATOM 2180 O O . TYR A 1 282 ? 8.186 104.796 32.965 1.00 106.41 849 TYR A O 1
ATOM 2189 N N . ILE A 1 283 ? 9.707 104.079 31.472 1.00 91.11 850 ILE A N 1
ATOM 2190 C CA . ILE A 1 283 ? 9.858 102.758 32.084 1.00 93.14 850 ILE A CA 1
ATOM 2191 C C . ILE A 1 283 ? 10.740 102.788 33.326 1.00 88.02 850 ILE A C 1
ATOM 2192 O O . ILE A 1 283 ? 10.406 102.191 34.349 1.00 92.11 850 ILE A O 1
ATOM 2197 N N . MET A 1 284 ? 11.857 103.499 33.244 1.00 82.85 851 MET A N 1
ATOM 2198 C CA . MET A 1 284 ? 12.755 103.602 34.383 1.00 86.36 851 MET A CA 1
ATOM 2199 C C . MET A 1 284 ? 12.172 104.533 35.432 1.00 93.30 851 MET A C 1
ATOM 2200 O O . MET A 1 284 ? 12.596 104.526 36.582 1.00 98.05 851 MET A O 1
ATOM 2205 N N . ALA A 1 285 ? 11.201 105.342 35.033 1.00 91.54 852 ALA A N 1
ATOM 2206 C CA . ALA A 1 285 ? 10.458 106.117 36.007 1.00 97.78 852 ALA A CA 1
ATOM 2207 C C . ALA A 1 285 ? 9.587 105.166 36.818 1.00 108.44 852 ALA A C 1
ATOM 2208 O O . ALA A 1 285 ? 9.663 105.135 38.043 1.00 116.08 852 ALA A O 1
ATOM 2210 N N . LYS A 1 286 ? 8.798 104.356 36.119 1.00 106.35 853 LYS A N 1
ATOM 2211 C CA . LYS A 1 286 ? 7.772 103.532 36.752 1.00 109.74 853 LYS A CA 1
ATOM 2212 C C . LYS A 1 286 ? 8.334 102.474 37.708 1.00 115.39 853 LYS A C 1
ATOM 2213 O O . LYS A 1 286 ? 7.664 102.078 38.663 1.00 121.14 853 LYS A O 1
ATOM 2219 N N . VAL A 1 287 ? 9.560 102.026 37.459 1.00 108.89 854 VAL A N 1
ATOM 2220 C CA . VAL A 1 287 ? 10.175 100.997 38.295 1.00 110.89 854 VAL A CA 1
ATOM 2221 C C . VAL A 1 287 ? 11.050 101.580 39.408 1.00 113.12 854 VAL A C 1
ATOM 2222 O O . VAL A 1 287 ? 11.719 100.837 40.126 1.00 126.08 854 VAL A O 1
ATOM 2226 N N . THR A 1 288 ? 11.045 102.903 39.552 1.00 106.69 855 THR A N 1
ATOM 2227 C CA . THR A 1 288 ? 11.966 103.580 40.468 1.00 110.97 855 THR A CA 1
ATOM 2228 C C . THR A 1 288 ? 11.222 104.479 41.461 1.00 121.12 855 THR A C 1
ATOM 2229 O O . THR A 1 288 ? 10.028 104.732 41.301 1.00 119.66 855 THR A O 1
ATOM 2233 N N . LYS A 1 289 ? 11.932 104.935 42.494 1.00 132.97 856 LYS A N 1
ATOM 2234 C CA . LYS A 1 289 ? 11.354 105.771 43.547 1.00 145.60 856 LYS A CA 1
ATOM 2235 C C . LYS A 1 289 ? 10.655 106.998 42.969 1.00 145.42 856 LYS A C 1
ATOM 2236 O O . LYS A 1 289 ? 9.466 107.207 43.206 1.00 150.05 856 LYS A O 1
ATOM 2238 N N . GLU A 1 290 ? 11.389 107.806 42.211 1.00 140.58 857 GLU A N 1
ATOM 2239 C CA . GLU A 1 290 ? 10.752 108.814 41.379 1.00 135.71 857 GLU A CA 1
ATOM 2240 C C . GLU A 1 290 ? 10.000 108.016 40.341 1.00 131.39 857 GLU A C 1
ATOM 2241 O O . GLU A 1 290 ? 10.602 107.199 39.648 1.00 132.38 857 GLU A O 1
ATOM 2247 N N . GLU A 1 291 ? 8.697 108.222 40.214 1.00 127.62 858 GLU A N 1
ATOM 2248 C CA . GLU A 1 291 ? 7.931 107.194 39.535 1.00 125.07 858 GLU A CA 1
ATOM 2249 C C . GLU A 1 291 ? 6.826 107.645 38.595 1.00 123.74 858 GLU A C 1
ATOM 2250 O O . GLU A 1 291 ? 6.154 108.647 38.830 1.00 132.71 858 GLU A O 1
ATOM 2256 N N . ARG A 1 292 ? 6.671 106.863 37.528 1.00 115.51 859 ARG A N 1
ATOM 2257 C CA . ARG A 1 292 ? 5.556 106.942 36.596 1.00 110.04 859 ARG A CA 1
ATOM 2258 C C . ARG A 1 292 ? 5.217 108.370 36.229 1.00 113.54 859 ARG A C 1
ATOM 2259 O O . ARG A 1 292 ? 4.105 108.837 36.472 1.00 116.55 859 ARG A O 1
ATOM 2261 N N . THR A 1 293 ? 6.186 109.058 35.640 1.00 111.75 860 THR A N 1
ATOM 2262 C CA . THR A 1 293 ? 5.917 110.344 35.033 1.00 107.30 860 THR A CA 1
ATOM 2263 C C . THR A 1 293 ? 5.316 110.012 33.685 1.00 111.35 860 THR A C 1
ATOM 2264 O O . THR A 1 293 ? 5.929 109.321 32.876 1.00 118.04 860 THR A O 1
ATOM 2268 N N . PHE A 1 294 ? 4.100 110.483 33.458 1.00 118.22 861 PHE A N 1
ATOM 2269 C CA . PHE A 1 294 ? 3.322 110.053 32.307 1.00 124.21 861 PHE A CA 1
ATOM 2270 C C . PHE A 1 294 ? 3.752 110.806 31.059 1.00 127.62 861 PHE A C 1
ATOM 2271 O O . PHE A 1 294 ? 4.799 111.443 31.036 1.00 125.10 861 PHE A O 1
ATOM 2279 N N . GLN A 1 295 ? 2.933 110.717 30.021 1.00 134.60 862 GLN A N 1
ATOM 2280 C CA . GLN A 1 295 ? 3.171 111.372 28.743 1.00 136.14 862 GLN A CA 1
ATOM 2281 C C . GLN A 1 295 ? 3.158 112.892 28.904 1.00 127.46 862 GLN A C 1
ATOM 2282 O O . GLN A 1 295 ? 3.298 113.633 27.943 1.00 132.02 862 GLN A O 1
ATOM 2288 N N . GLU A 1 296 ? 2.961 113.339 30.138 1.00 113.07 863 GLU A N 1
ATOM 2289 C CA . GLU A 1 296 ? 3.218 114.714 30.528 1.00 99.41 863 GLU A CA 1
ATOM 2290 C C . GLU A 1 296 ? 4.532 115.238 29.932 1.00 93.95 863 GLU A C 1
ATOM 2291 O O . GLU A 1 296 ? 4.600 116.381 29.489 1.00 96.26 863 GLU A O 1
ATOM 2297 N N . ILE A 1 297 ? 5.568 114.403 29.901 1.00 97.50 864 ILE A N 1
ATOM 2298 C CA . ILE A 1 297 ? 6.857 114.815 29.347 1.00 102.15 864 ILE A CA 1
ATOM 2299 C C . ILE A 1 297 ? 6.849 114.898 27.819 1.00 96.16 864 ILE A C 1
ATOM 2300 O O . ILE A 1 297 ? 7.775 115.443 27.220 1.00 88.94 864 ILE A O 1
ATOM 2305 N N . MET A 1 298 ? 5.810 114.350 27.195 1.00 93.06 865 MET A N 1
ATOM 2306 C CA . MET A 1 298 ? 5.650 114.439 25.748 1.00 81.28 865 MET A CA 1
ATOM 2307 C C . MET A 1 298 ? 5.330 115.869 25.340 1.00 79.88 865 MET A C 1
ATOM 2308 O O . MET A 1 298 ? 5.837 116.370 24.337 1.00 77.49 865 MET A O 1
ATOM 2313 N N . LYS A 1 299 ? 4.471 116.518 26.116 1.00 86.78 866 LYS A N 1
ATOM 2314 C CA . LYS A 1 299 ? 4.198 117.929 25.905 1.00 91.55 866 LYS A CA 1
ATOM 2315 C C . LYS A 1 299 ? 5.478 118.699 26.196 1.00 91.49 866 LYS A C 1
ATOM 2316 O O . LYS A 1 299 ? 5.782 119.696 25.544 1.00 100.40 866 LYS A O 1
ATOM 2322 N N . SER A 1 300 ? 6.238 118.210 27.170 1.00 82.88 867 SER A N 1
ATOM 2323 C CA . SER A 1 300 ? 7.525 118.800 27.500 1.00 82.11 867 SER A CA 1
ATOM 2324 C C . SER A 1 300 ? 8.588 118.395 26.480 1.00 81.97 867 SER A C 1
ATOM 2325 O O . SER A 1 300 ? 9.641 119.027 26.383 1.00 83.86 867 SER A O 1
ATOM 2328 N N . TYR A 1 301 ? 8.308 117.340 25.720 1.00 76.43 868 TYR A N 1
ATOM 2329 C CA . TYR A 1 301 ? 9.189 116.928 24.630 1.00 75.70 868 TYR A CA 1
ATOM 2330 C C . TYR A 1 301 ? 8.998 117.849 23.428 1.00 70.15 868 TYR A C 1
ATOM 2331 O O . TYR A 1 301 ? 9.921 118.052 22.635 1.00 63.77 868 TYR A O 1
ATOM 2340 N N . ARG A 1 302 ? 7.801 118.421 23.313 1.00 70.82 869 ARG A N 1
ATOM 2341 C CA . ARG A 1 302 ? 7.477 119.329 22.215 1.00 69.59 869 ARG A CA 1
ATOM 2342 C C . ARG A 1 302 ? 8.354 120.576 22.200 1.00 65.80 869 ARG A C 1
ATOM 2343 O O . ARG A 1 302 ? 8.477 121.237 21.171 1.00 64.47 869 ARG A O 1
ATOM 2351 N N . ASN A 1 303 ? 8.957 120.893 23.341 1.00 92.23 870 ASN A N 1
ATOM 2352 C CA . ASN A 1 303 ? 9.811 122.072 23.462 1.00 97.54 870 ASN A CA 1
ATOM 2353 C C . ASN A 1 303 ? 11.146 121.930 22.728 1.00 89.91 870 ASN A C 1
ATOM 2354 O O . ASN A 1 303 ? 11.825 122.922 22.463 1.00 88.43 870 ASN A O 1
ATOM 2359 N N . GLN A 1 304 ? 11.520 120.698 22.402 1.00 76.66 871 GLN A N 1
ATOM 2360 C CA . GLN A 1 304 ? 12.787 120.446 21.722 1.00 75.17 871 GLN A CA 1
ATOM 2361 C C . GLN A 1 304 ? 12.694 120.805 20.240 1.00 72.30 871 GLN A C 1
ATOM 2362 O O . GLN A 1 304 ? 11.645 120.625 19.622 1.00 79.31 871 GLN A O 1
ATOM 2368 N N . PRO A 1 305 ? 13.791 121.328 19.669 1.00 72.22 872 PRO A N 1
ATOM 2369 C CA . PRO A 1 305 ? 13.822 121.772 18.268 1.00 78.84 872 PRO A CA 1
ATOM 2370 C C . PRO A 1 305 ? 13.440 120.679 17.268 1.00 76.30 872 PRO A C 1
ATOM 2371 O O . PRO A 1 305 ? 12.725 120.952 16.303 1.00 77.08 872 PRO A O 1
ATOM 2375 N N . GLN A 1 306 ? 13.908 119.458 17.505 1.00 72.82 873 GLN A N 1
ATOM 2376 C CA . GLN A 1 306 ? 13.702 118.360 16.567 1.00 70.88 873 GLN A CA 1
ATOM 2377 C C . GLN A 1 306 ? 12.350 117.668 16.755 1.00 66.56 873 GLN A C 1
ATOM 2378 O O . GLN A 1 306 ? 11.947 116.842 15.934 1.00 67.70 873 GLN A O 1
ATOM 2384 N N . ALA A 1 307 ? 11.656 118.000 17.838 1.00 67.16 874 ALA A N 1
ATOM 2385 C CA . ALA A 1 307 ? 10.368 117.380 18.129 1.00 66.00 874 ALA A CA 1
ATOM 2386 C C . ALA A 1 307 ? 9.346 117.676 17.037 1.00 67.31 874 ALA A C 1
ATOM 2387 O O . ALA A 1 307 ? 9.151 118.827 16.644 1.00 69.34 874 ALA A O 1
ATOM 2389 N N . ASN A 1 308 ? 8.710 116.621 16.543 1.00 69.27 875 ASN A N 1
ATOM 2390 C CA . ASN A 1 308 ? 7.594 116.754 15.619 1.00 73.55 875 ASN A CA 1
ATOM 2391 C C . ASN A 1 308 ? 6.523 115.729 15.955 1.00 78.10 875 ASN A C 1
ATOM 2392 O O . ASN A 1 308 ? 6.798 114.743 16.640 1.00 81.59 875 ASN A O 1
ATOM 2397 N N . SER A 1 309 ? 5.306 115.969 15.478 1.00 83.43 876 SER A N 1
ATOM 2398 C CA . SER A 1 309 ? 4.166 115.118 15.802 1.00 83.22 876 SER A CA 1
ATOM 2399 C C . SER A 1 309 ? 4.406 113.682 15.371 1.00 71.27 876 SER A C 1
ATOM 2400 O O . SER A 1 309 ? 4.231 112.754 16.158 1.00 71.18 876 SER A O 1
ATOM 2403 N N . HIS A 1 310 ? 4.852 113.511 14.131 1.00 69.25 877 HIS A N 1
ATOM 2404 C CA . HIS A 1 310 ? 5.046 112.187 13.546 1.00 68.52 877 HIS A CA 1
ATOM 2405 C C . HIS A 1 310 ? 5.908 111.275 14.420 1.00 70.67 877 HIS A C 1
ATOM 2406 O O . HIS A 1 310 ? 5.814 110.056 14.322 1.00 63.69 877 HIS A O 1
ATOM 2413 N N . VAL A 1 311 ? 6.739 111.866 15.275 1.00 72.78 878 VAL A N 1
ATOM 2414 C CA . VAL A 1 311 ? 7.601 111.088 16.159 1.00 73.65 878 VAL A CA 1
ATOM 2415 C C . VAL A 1 311 ? 6.797 110.209 17.123 1.00 80.38 878 VAL A C 1
ATOM 2416 O O . VAL A 1 311 ? 6.987 108.995 17.155 1.00 83.27 878 VAL A O 1
ATOM 2420 N N . TYR A 1 312 ? 5.922 110.817 17.922 1.00 78.15 879 TYR A N 1
ATOM 2421 C CA . TYR A 1 312 ? 5.101 110.048 18.859 1.00 73.52 879 TYR A CA 1
ATOM 2422 C C . TYR A 1 312 ? 3.716 109.678 18.324 1.00 79.20 879 TYR A C 1
ATOM 2423 O O . TYR A 1 312 ? 3.018 108.860 18.923 1.00 73.28 879 TYR A O 1
ATOM 2432 N N . ARG A 1 313 ? 3.311 110.291 17.215 1.00 82.81 880 ARG A N 1
ATOM 2433 C CA . ARG A 1 313 ? 2.026 109.970 16.590 1.00 84.46 880 ARG A CA 1
ATOM 2434 C C . ARG A 1 313 ? 2.143 108.755 15.690 1.00 81.62 880 ARG A C 1
ATOM 2435 O O . ARG A 1 313 ? 1.245 107.914 15.629 1.00 88.11 880 ARG A O 1
ATOM 2443 N N . SER A 1 314 ? 3.262 108.683 14.979 1.00 74.87 881 SER A N 1
ATOM 2444 C CA . SER A 1 314 ? 3.445 107.682 13.942 1.00 78.85 881 SER A CA 1
ATOM 2445 C C . SER A 1 314 ? 4.744 106.903 14.157 1.00 74.28 881 SER A C 1
ATOM 2446 O O . SER A 1 314 ? 5.834 107.418 13.937 1.00 61.92 881 SER A O 1
ATOM 2449 N N . VAL A 1 315 ? 4.621 105.641 14.548 1.00 77.75 882 VAL A N 1
ATOM 2450 C CA . VAL A 1 315 ? 5.785 104.841 14.912 1.00 61.60 882 VAL A CA 1
ATOM 2451 C C . VAL A 1 315 ? 5.721 103.481 14.241 1.00 69.47 882 VAL A C 1
ATOM 2452 O O . VAL A 1 315 ? 4.677 102.831 14.242 1.00 79.97 882 VAL A O 1
ATOM 2456 N N . LEU A 1 316 ? 6.839 103.051 13.667 1.00 65.47 883 LEU A N 1
ATOM 2457 C CA . LEU A 1 316 ? 6.894 101.753 13.017 1.00 65.95 883 LEU A CA 1
ATOM 2458 C C . LEU A 1 316 ? 6.645 100.624 14.006 1.00 70.23 883 LEU A C 1
ATOM 2459 O O . LEU A 1 316 ? 7.291 100.545 15.054 1.00 65.21 883 LEU A O 1
ATOM 2464 N N . LEU A 1 317 ? 5.702 99.755 13.655 1.00 75.10 884 LEU A N 1
ATOM 2465 C CA . LEU A 1 317 ? 5.392 98.573 14.449 1.00 73.50 884 LEU A CA 1
ATOM 2466 C C . LEU A 1 317 ? 6.053 97.342 13.833 1.00 76.82 884 LEU A C 1
ATOM 2467 O O . LEU A 1 317 ? 7.029 96.812 14.362 1.00 78.50 884 LEU A O 1
ATOM 2472 N N . LYS A 1 318 ? 5.506 96.893 12.710 1.00 81.28 885 LYS A N 1
ATOM 2473 C CA . LYS A 1 318 ? 6.129 95.861 11.895 1.00 81.18 885 LYS A CA 1
ATOM 2474 C C . LYS A 1 318 ? 5.860 96.179 10.430 1.00 90.82 885 LYS A C 1
ATOM 2475 O O . LYS A 1 318 ? 4.740 96.532 10.072 1.00 100.72 885 LYS A O 1
ATOM 2477 N N . SER A 1 319 ? 6.886 96.067 9.592 1.00 93.83 886 SER A N 1
ATOM 2478 C CA . SER A 1 319 ? 6.749 96.318 8.158 1.00 97.11 886 SER A CA 1
ATOM 2479 C C . SER A 1 319 ? 8.021 95.912 7.420 1.00 101.05 886 SER A C 1
ATOM 2480 O O . SER A 1 319 ? 9.112 95.909 7.993 1.00 94.82 886 SER A O 1
ATOM 2482 N N . GLU A 1 322 ? 0.819 95.438 8.027 1.00 119.11 925 GLU A N 1
ATOM 2483 C CA . GLU A 1 322 ? 2.101 96.000 8.444 1.00 117.70 925 GLU A CA 1
ATOM 2484 C C . GLU A 1 322 ? 1.978 97.480 8.794 1.00 117.24 925 GLU A C 1
ATOM 2485 O O . GLU A 1 322 ? 2.911 98.260 8.613 1.00 112.53 925 GLU A O 1
ATOM 2491 N N . GLU A 1 323 ? 0.838 97.845 9.374 1.00 124.46 926 GLU A N 1
ATOM 2492 C CA . GLU A 1 323 ? 0.488 99.250 9.561 1.00 130.07 926 GLU A CA 1
ATOM 2493 C C . GLU A 1 323 ? 1.373 99.925 10.600 1.00 122.83 926 GLU A C 1
ATOM 2494 O O . GLU A 1 323 ? 2.316 99.327 11.118 1.00 128.29 926 GLU A O 1
ATOM 2500 N N . ARG A 1 324 ? 1.068 101.184 10.887 1.00 111.48 927 ARG A N 1
ATOM 2501 C CA . ARG A 1 324 ? 1.940 102.022 11.690 1.00 95.54 927 ARG A CA 1
ATOM 2502 C C . ARG A 1 324 ? 1.155 102.735 12.787 1.00 93.85 927 ARG A C 1
ATOM 2503 O O . ARG A 1 324 ? 0.241 103.508 12.501 1.00 102.21 927 ARG A O 1
ATOM 2511 N N . GLY A 1 325 ? 1.506 102.463 14.041 1.00 85.55 928 GLY A N 1
ATOM 2512 C CA . GLY A 1 325 ? 0.800 103.042 15.169 1.00 74.48 928 GLY A CA 1
ATOM 2513 C C . GLY A 1 325 ? 1.546 104.137 15.911 1.00 77.80 928 GLY A C 1
ATOM 2514 O O . GLY A 1 325 ? 2.587 104.614 15.456 1.00 76.90 928 GLY A O 1
ATOM 2515 N N . ASP A 1 326 ? 1.010 104.526 17.067 1.00 81.32 929 ASP A N 1
ATOM 2516 C CA . ASP A 1 326 ? 1.580 105.608 17.868 1.00 82.53 929 ASP A CA 1
ATOM 2517 C C . ASP A 1 326 ? 2.536 105.090 18.944 1.00 76.11 929 ASP A C 1
ATOM 2518 O O . ASP A 1 326 ? 2.735 103.881 19.079 1.00 74.05 929 ASP A O 1
ATOM 2523 N N . LEU A 1 327 ? 3.108 106.015 19.713 1.00 74.51 930 LEU A N 1
ATOM 2524 C CA . LEU A 1 327 ? 4.214 105.712 20.622 1.00 76.48 930 LEU A CA 1
ATOM 2525 C C . LEU A 1 327 ? 3.830 104.726 21.717 1.00 74.86 930 LEU A C 1
ATOM 2526 O O . LEU A 1 327 ? 4.628 103.876 22.112 1.00 74.09 930 LEU A O 1
ATOM 2530 N N . ILE A 1 328 ? 2.607 104.828 22.211 1.00 84.42 931 ILE A N 1
ATOM 2531 C CA . ILE A 1 328 ? 2.222 103.978 23.323 1.00 89.68 931 ILE A CA 1
ATOM 2532 C C . ILE A 1 328 ? 1.890 102.573 22.838 1.00 78.96 931 ILE A C 1
ATOM 2533 O O . ILE A 1 328 ? 2.095 101.603 23.562 1.00 79.51 931 ILE A O 1
ATOM 2538 N N . LYS A 1 329 ? 1.428 102.458 21.598 1.00 78.42 932 LYS A N 1
ATOM 2539 C CA . LYS A 1 329 ? 1.192 101.145 21.019 1.00 78.35 932 LYS A CA 1
ATOM 2540 C C . LYS A 1 329 ? 2.509 100.470 20.649 1.00 78.67 932 LYS A C 1
ATOM 2541 O O . LYS A 1 329 ? 2.662 99.261 20.824 1.00 80.25 932 LYS A O 1
ATOM 2547 N N . PHE A 1 330 ? 3.458 101.248 20.134 1.00 73.63 933 PHE A N 1
ATOM 2548 C CA . PHE A 1 330 ? 4.793 100.725 19.872 1.00 67.62 933 PHE A CA 1
ATOM 2549 C C . PHE A 1 330 ? 5.392 100.200 21.160 1.00 75.75 933 PHE A C 1
ATOM 2550 O O . PHE A 1 330 ? 6.020 99.140 21.188 1.00 73.88 933 PHE A O 1
ATOM 2558 N N . TYR A 1 331 ? 5.205 100.968 22.225 1.00 69.51 934 TYR A N 1
ATOM 2559 C CA . TYR A 1 331 ? 5.808 100.649 23.503 1.00 81.60 934 TYR A CA 1
ATOM 2560 C C . TYR A 1 331 ? 5.300 99.292 24.020 1.00 91.98 934 TYR A C 1
ATOM 2561 O O . TYR A 1 331 ? 6.092 98.377 24.256 1.00 97.55 934 TYR A O 1
ATOM 2570 N N . ASN A 1 332 ? 3.989 99.153 24.180 1.00 88.55 935 ASN A N 1
ATOM 2571 C CA . ASN A 1 332 ? 3.428 97.927 24.745 1.00 93.72 935 ASN A CA 1
ATOM 2572 C C . ASN A 1 332 ? 3.459 96.702 23.847 1.00 93.69 935 ASN A C 1
ATOM 2573 O O . ASN A 1 332 ? 3.478 95.574 24.337 1.00 97.82 935 ASN A O 1
ATOM 2578 N N . THR A 1 333 ? 3.454 96.910 22.541 1.00 88.05 936 THR A N 1
ATOM 2579 C CA . THR A 1 333 ? 3.600 95.792 21.629 1.00 88.07 936 THR A CA 1
ATOM 2580 C C . THR A 1 333 ? 5.051 95.326 21.600 1.00 80.40 936 THR A C 1
ATOM 2581 O O . THR A 1 333 ? 5.382 94.235 22.068 1.00 81.87 936 THR A O 1
ATOM 2585 N N . ILE A 1 334 ? 5.903 96.170 21.031 1.00 69.80 937 ILE A N 1
ATOM 2586 C CA . ILE A 1 334 ? 7.298 95.832 20.776 1.00 72.23 937 ILE A CA 1
ATOM 2587 C C . ILE A 1 334 ? 8.268 96.020 21.946 1.00 73.04 937 ILE A C 1
ATOM 2588 O O . ILE A 1 334 ? 9.088 95.146 22.219 1.00 81.32 937 ILE A O 1
ATOM 2593 N N . TYR A 1 335 ? 8.152 97.140 22.651 1.00 71.53 938 TYR A N 1
ATOM 2594 C CA . TYR A 1 335 ? 9.212 97.586 23.555 1.00 67.68 938 TYR A CA 1
ATOM 2595 C C . TYR A 1 335 ? 9.300 96.743 24.827 1.00 71.60 938 TYR A C 1
ATOM 2596 O O . TYR A 1 335 ? 10.349 96.157 25.086 1.00 78.71 938 TYR A O 1
ATOM 2605 N N . VAL A 1 336 ? 8.233 96.704 25.630 1.00 78.67 939 VAL A N 1
ATOM 2606 C CA . VAL A 1 336 ? 8.238 95.903 26.861 1.00 72.78 939 VAL A CA 1
ATOM 2607 C C . VAL A 1 336 ? 8.756 94.489 26.640 1.00 78.89 939 VAL A C 1
ATOM 2608 O O . VAL A 1 336 ? 9.581 94.010 27.410 1.00 77.88 939 VAL A O 1
ATOM 2612 N N . GLY A 1 337 ? 8.287 93.838 25.580 1.00 84.37 940 GLY A N 1
ATOM 2613 C CA . GLY A 1 337 ? 8.725 92.493 25.252 1.00 89.88 940 GLY A CA 1
ATOM 2614 C C . GLY A 1 337 ? 10.235 92.372 25.242 1.00 84.81 940 GLY A C 1
ATOM 2615 O O . GLY A 1 337 ? 10.794 91.397 25.745 1.00 90.63 940 GLY A O 1
ATOM 2616 N N . ARG A 1 338 ? 10.896 93.375 24.674 1.00 75.89 941 ARG A N 1
ATOM 2617 C CA . ARG A 1 338 ? 12.351 93.400 24.606 1.00 71.67 941 ARG A CA 1
ATOM 2618 C C . ARG A 1 338 ? 13.019 93.894 25.890 1.00 71.14 941 ARG A C 1
ATOM 2619 O O . ARG A 1 338 ? 14.027 93.344 26.326 1.00 73.68 941 ARG A O 1
ATOM 2627 N N . VAL A 1 339 ? 12.475 94.961 26.465 1.00 67.44 942 VAL A N 1
ATOM 2628 C CA . VAL A 1 339 ? 13.149 95.677 27.549 1.00 69.56 942 VAL A CA 1
ATOM 2629 C C . VAL A 1 339 ? 12.713 95.307 28.980 1.00 78.54 942 VAL A C 1
ATOM 2630 O O . VAL A 1 339 ? 13.363 95.710 29.948 1.00 71.03 942 VAL A O 1
ATOM 2634 N N . LYS A 1 340 ? 11.642 94.527 29.117 1.00 82.63 943 LYS A N 1
ATOM 2635 C CA . LYS A 1 340 ? 11.066 94.243 30.437 1.00 91.01 943 LYS A CA 1
ATOM 2636 C C . LYS A 1 340 ? 12.073 93.662 31.421 1.00 91.96 943 LYS A C 1
ATOM 2637 O O . LYS A 1 340 ? 12.246 94.186 32.521 1.00 95.81 943 LYS A O 1
ATOM 2639 N N . SER A 1 341 ? 12.741 92.584 31.024 1.00 89.39 944 SER A N 1
ATOM 2640 C CA . SER A 1 341 ? 13.573 91.839 31.958 1.00 95.65 944 SER A CA 1
ATOM 2641 C C . SER A 1 341 ? 14.802 92.630 32.404 1.00 93.24 944 SER A C 1
ATOM 2642 O O . SER A 1 341 ? 15.306 92.413 33.500 1.00 96.96 944 SER A O 1
ATOM 2645 N N . PHE A 1 342 ? 15.275 93.556 31.577 1.00 89.02 945 PHE A N 1
ATOM 2646 C CA . PHE A 1 342 ? 16.335 94.460 32.019 1.00 88.95 945 PHE A CA 1
ATOM 2647 C C . PHE A 1 342 ? 15.789 95.460 33.028 1.00 90.93 945 PHE A C 1
ATOM 2648 O O . PHE A 1 342 ? 16.400 95.712 34.066 1.00 97.36 945 PHE A O 1
ATOM 2656 N N . ALA A 1 343 ? 14.638 96.035 32.703 1.00 89.52 946 ALA A N 1
ATOM 2657 C CA . ALA A 1 343 ? 14.062 97.113 33.493 1.00 89.65 946 ALA A CA 1
ATOM 2658 C C . ALA A 1 343 ? 13.474 96.622 34.812 1.00 96.25 946 ALA A C 1
ATOM 2659 O O . ALA A 1 343 ? 13.523 97.327 35.820 1.00 101.16 946 ALA A O 1
ATOM 2661 N N . LEU A 1 344 ? 12.917 95.415 34.799 1.00 96.52 947 LEU A N 1
ATOM 2662 C CA . LEU A 1 344 ? 12.290 94.843 35.988 1.00 103.59 947 LEU A CA 1
ATOM 2663 C C . LEU A 1 344 ? 13.282 94.646 37.134 1.00 107.44 947 LEU A C 1
ATOM 2664 O O . LEU A 1 344 ? 12.897 94.658 38.303 1.00 117.43 947 LEU A O 1
ATOM 2669 N N . LYS A 1 345 ? 14.556 94.478 36.791 1.00 104.67 948 LYS A N 1
ATOM 2670 C CA . LYS A 1 345 ? 15.591 94.170 37.773 1.00 106.39 948 LYS A CA 1
ATOM 2671 C C . LYS A 1 345 ? 15.895 95.331 38.712 1.00 111.58 948 LYS A C 1
ATOM 2672 O O . LYS A 1 345 ? 16.618 95.168 39.693 1.00 121.30 948 LYS A O 1
ATOM 2678 N N . TYR A 1 346 ? 15.342 96.498 38.415 1.00 107.41 949 TYR A N 1
ATOM 2679 C CA . TYR A 1 346 ? 15.641 97.697 39.187 1.00 110.61 949 TYR A CA 1
ATOM 2680 C C . TYR A 1 346 ? 14.643 97.946 40.315 1.00 123.51 949 TYR A C 1
ATOM 2681 O O . TYR A 1 346 ? 14.662 99.000 40.948 1.00 125.20 949 TYR A O 1
ATOM 2690 N N . ASP A 1 347 ? 13.755 96.983 40.540 1.00 129.97 950 ASP A N 1
ATOM 2691 C CA . ASP A 1 347 ? 12.834 97.025 41.674 1.00 139.29 950 ASP A CA 1
ATOM 2692 C C . ASP A 1 347 ? 13.522 97.413 42.984 1.00 144.08 950 ASP A C 1
ATOM 2693 O O . ASP A 1 347 ? 13.030 98.263 43.731 1.00 148.16 950 ASP A O 1
ATOM 2698 N N . PRO A 1 359 ? 23.910 97.512 37.450 1.00 99.72 959 PRO A N 1
ATOM 2699 C CA . PRO A 1 359 ? 24.878 98.614 37.423 1.00 93.96 959 PRO A CA 1
ATOM 2700 C C . PRO A 1 359 ? 24.285 99.879 36.818 1.00 93.49 959 PRO A C 1
ATOM 2701 O O . PRO A 1 359 ? 23.145 99.859 36.357 1.00 91.51 959 PRO A O 1
ATOM 2705 N N . LEU A 1 360 ? 25.051 100.965 36.824 1.00 95.14 960 LEU A N 1
ATOM 2706 C CA . LEU A 1 360 ? 24.622 102.207 36.188 1.00 92.11 960 LEU A CA 1
ATOM 2707 C C . LEU A 1 360 ? 25.672 102.706 35.201 1.00 86.81 960 LEU A C 1
ATOM 2708 O O . LEU A 1 360 ? 26.867 102.709 35.498 1.00 83.02 960 LEU A O 1
ATOM 2713 N N . SER A 1 361 ? 25.215 103.125 34.026 1.00 87.34 961 SER A N 1
ATOM 2714 C CA . SER A 1 361 ? 26.108 103.634 32.992 1.00 91.90 961 SER A CA 1
ATOM 2715 C C . SER A 1 361 ? 26.398 105.118 33.201 1.00 96.52 961 SER A C 1
ATOM 2716 O O . SER A 1 361 ? 25.496 105.890 33.526 1.00 100.80 961 SER A O 1
ATOM 2719 N N . PRO A 1 362 ? 27.664 105.521 33.011 1.00 95.11 962 PRO A N 1
ATOM 2720 C CA . PRO A 1 362 ? 28.074 106.913 33.223 1.00 97.16 962 PRO A CA 1
ATOM 2721 C C . PRO A 1 362 ? 27.399 107.870 32.246 1.00 99.79 962 PRO A C 1
ATOM 2722 O O . PRO A 1 362 ? 27.334 107.584 31.049 1.00 100.24 962 PRO A O 1
ATOM 2726 N N . PHE A 1 363 ? 26.904 108.992 32.760 1.00 99.43 963 PHE A N 1
ATOM 2727 C CA . PHE A 1 363 ? 26.233 109.984 31.930 1.00 90.81 963 PHE A CA 1
ATOM 2728 C C . PHE A 1 363 ? 27.200 111.092 31.524 1.00 87.97 963 PHE A C 1
ATOM 2729 O O . PHE A 1 363 ? 27.836 111.706 32.380 1.00 97.73 963 PHE A O 1
ATOM 2737 N N . PRO A 1 364 ? 27.311 111.346 30.211 1.00 81.96 964 PRO A N 1
ATOM 2738 C CA . PRO A 1 364 ? 28.228 112.344 29.643 1.00 81.67 964 PRO A CA 1
ATOM 2739 C C . PRO A 1 364 ? 28.004 113.746 30.204 1.00 87.90 964 PRO A C 1
ATOM 2740 O O . PRO A 1 364 ? 28.872 114.604 30.036 1.00 91.58 964 PRO A O 1
ATOM 2744 N N . SER B 2 3 ? 2.215 95.323 35.656 1.00 111.21 1 SER E N 1
ATOM 2745 C CA . SER B 2 3 ? 3.172 94.486 34.947 1.00 113.36 1 SER E CA 1
ATOM 2746 C C . SER B 2 3 ? 2.655 94.084 33.574 1.00 117.02 1 SER E C 1
ATOM 2747 O O . SER B 2 3 ? 1.873 93.142 33.455 1.00 118.73 1 SER E O 1
ATOM 2750 N N . LEU B 2 4 ? 3.070 94.796 32.533 1.00 121.18 2 LEU E N 1
ATOM 2751 C CA . LEU B 2 4 ? 3.842 96.034 32.623 1.00 122.49 2 LEU E CA 1
ATOM 2752 C C . LEU B 2 4 ? 3.082 97.030 31.769 1.00 125.54 2 LEU E C 1
ATOM 2753 O O . LEU B 2 4 ? 2.876 98.175 32.174 1.00 125.35 2 LEU E O 1
ATOM 2758 N N . LEU B 2 5 ? 2.698 96.569 30.577 1.00 120.45 3 LEU E N 1
ATOM 2759 C CA . LEU B 2 5 ? 2.139 97.399 29.520 1.00 116.75 3 LEU E CA 1
ATOM 2760 C C . LEU B 2 5 ? 1.186 98.412 30.116 1.00 115.36 3 LEU E C 1
ATOM 2761 O O . LEU B 2 5 ? 0.232 98.041 30.791 1.00 121.68 3 LEU E O 1
ATOM 2766 N N . SER B 2 6 ? 1.431 99.693 29.873 1.00 117.46 4 SER E N 1
ATOM 2767 C CA . SER B 2 6 ? 0.431 100.671 30.243 1.00 116.88 4 SER E CA 1
ATOM 2768 C C . SER B 2 6 ? -0.190 101.121 28.947 1.00 124.84 4 SER E C 1
ATOM 2769 O O . SER B 2 6 ? 0.372 101.942 28.224 1.00 120.03 4 SER E O 1
ATOM 2772 N N . PHE B 2 7 ? -1.374 100.595 28.671 1.00 137.02 5 PHE E N 1
ATOM 2773 C CA . PHE B 2 7 ? -2.075 100.973 27.467 1.00 143.95 5 PHE E CA 1
ATOM 2774 C C . PHE B 2 7 ? -2.713 102.300 27.786 1.00 147.35 5 PHE E C 1
ATOM 2775 O O . PHE B 2 7 ? -2.919 102.618 28.955 1.00 151.72 5 PHE E O 1
ATOM 2783 N N . GLU B 2 8 ? -2.967 103.096 26.758 1.00 140.26 6 GLU E N 1
ATOM 2784 C CA . GLU B 2 8 ? -3.625 104.372 26.944 1.00 131.98 6 GLU E CA 1
ATOM 2785 C C . GLU B 2 8 ? -4.030 104.891 25.576 1.00 128.17 6 GLU E C 1
ATOM 2786 O O . GLU B 2 8 ? -3.664 104.307 24.554 1.00 123.97 6 GLU E O 1
ATOM 2792 N N . LYS B 2 9 ? -4.760 105.998 25.555 1.00 129.83 7 LYS E N 1
ATOM 2793 C CA . LYS B 2 9 ? -5.105 106.651 24.308 1.00 128.99 7 LYS E CA 1
ATOM 2794 C C . LYS B 2 9 ? -4.411 107.998 24.240 1.00 125.84 7 LYS E C 1
ATOM 2795 O O . LYS B 2 9 ? -4.552 108.830 25.142 1.00 130.73 7 LYS E O 1
ATOM 2801 N N . LEU B 2 10 ? -3.635 108.198 23.184 1.00 117.25 8 LEU E N 1
ATOM 2802 C CA . LEU B 2 10 ? -3.026 109.490 22.957 1.00 111.49 8 LEU E CA 1
ATOM 2803 C C . LEU B 2 10 ? -4.137 110.474 22.697 1.00 120.56 8 LEU E C 1
ATOM 2804 O O . LEU B 2 10 ? -5.051 110.177 21.918 1.00 117.31 8 LEU E O 1
ATOM 2809 N N . ASP B 2 11 ? -4.096 111.612 23.382 1.00 130.51 9 ASP E N 1
ATOM 2810 C CA . ASP B 2 11 ? -5.136 112.616 23.197 1.00 142.81 9 ASP E CA 1
ATOM 2811 C C . ASP B 2 11 ? -5.191 112.968 21.728 1.00 143.97 9 ASP E C 1
ATOM 2812 O O . ASP B 2 11 ? -4.160 113.311 21.141 1.00 143.87 9 ASP E O 1
ATOM 2817 N N . ARG B 2 12 ? -6.379 112.871 21.141 1.00 143.98 10 ARG E N 1
ATOM 2818 C CA . ARG B 2 12 ? -6.536 113.153 19.729 1.00 139.56 10 ARG E CA 1
ATOM 2819 C C . ARG B 2 12 ? -6.139 114.585 19.409 1.00 136.47 10 ARG E C 1
ATOM 2820 O O . ARG B 2 12 ? -6.689 115.536 19.964 1.00 140.90 10 ARG E O 1
ATOM 2828 N N . ALA B 2 13 ? -5.215 114.704 18.462 1.00 126.96 11 ALA E N 1
ATOM 2829 C CA . ALA B 2 13 ? -4.382 115.881 18.297 1.00 125.82 11 ALA E CA 1
ATOM 2830 C C . ALA B 2 13 ? -3.416 115.561 17.162 1.00 126.54 11 ALA E C 1
ATOM 2831 O O . ALA B 2 13 ? -3.260 114.386 16.830 1.00 125.81 11 ALA E O 1
ATOM 2843 N N . PRO B 2 15 ? -4.916 119.321 16.879 1.00 138.54 13 PRO E N 1
ATOM 2844 C CA . PRO B 2 15 ? -6.185 119.978 16.499 1.00 143.58 13 PRO E CA 1
ATOM 2845 C C . PRO B 2 15 ? -6.272 120.473 15.063 1.00 143.72 13 PRO E C 1
ATOM 2846 O O . PRO B 2 15 ? -7.051 119.925 14.299 1.00 143.62 13 PRO E O 1
#

Foldseek 3Di:
DADPLVVLLCVQLPPFFLAADPLVQVLQVLAPHRCRVVLVVLLVVLLVLQLVVQQPQDPQGGHDDSVVSVVLSRSLSSVLNLLVSLLSCPDPCNVVVHHCNVVSPDSLLSNLSSLLSSVSSCVSVVHPCDPPNSCVSSVHALLSNLVCLVSSCVRDVSRDPVSNVVSVVSSVVSLFARCQAPPHCLVVVCVVVVVAQDFQCRLVVPPDSRSVSVPVNLVSLLVLLCQLCVVVVPDPVLSQVLSQLLRCCVGVVVVQNHNAGSVLSSVLSVQLLQCLDPNHRPDCVSVVVSCPDPPDDPCRQQWGDQVVDGTGGSVCNSVRPNCVPRVVVSNVSVPTDDRD/DDDDDDDDPDDD

InterPro domains:
  IPR002719 Retinoblastoma-associated protein, B-box [PF01857] (787-943)
  IPR002720 Retinoblastoma-associated protein, A-box [PF01858] (385-578)
  IPR002720 Retinoblastoma-associated protein, A-box [SM01368] (385-578)
  IPR013763 Cyclin-like domain [SM00385] (801-910)
  IPR015030 Retinoblastoma-associated protein, C-terminal [PF08934] (960-1046)
  IPR015030 Retinoblas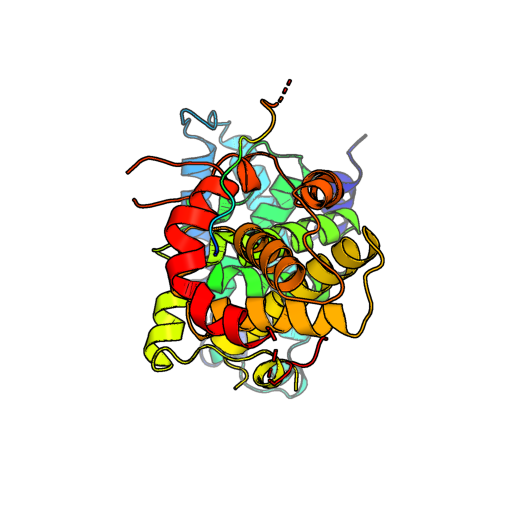toma-associated protein, C-terminal [SM01369] (952-1068)
  IPR024599 Retinoblastoma-associated protein, N-terminal [PF11934] (80-212)
  IPR024599 Retinoblastoma-associated protein, N-terminal [SM01367] (70-212)
  IPR028309 Retinoblastoma protein family [PTHR13742] (19-1066)
  IPR036915 Cyclin-like superfamily [SSF47954] (393-580)
  IPR036915 Cyclin-like superfamily [SSF47954] (787-968)

B-factor: mean 61.34, std 29.75, range [21.18, 162.13]

Radius of gyration: 22.86 Å; Cα contacts (8 Å, |Δi|>4): 404; chains: 2; bounding box: 62×53×60 Å